Protein AF-A0A7K1Z4Z3-F1 (afdb_monomer_lite)

Foldseek 3Di:
DPPPVLQFLLNVLCCVVVVVVVVVCVVPPVVVVVVVVVVVVVCPPPLNVCLLVLLLVLLVVLQVVVCVVCVVVVQHNHRSVVLSVVLCVPVVVVLLVVLQVVLLVPPCPPVVCCVPVVVVLLVLCLRNQQGDPNVCSNVVVVVLVVLVVVLVVLVVDPVSVVVNVVSVVVNVVVSVVSVVSLVVCVVPPVCSVSVSCCSRVVSVSSNVSCVVVSVVSLVVVLVVVVVPKFKDKDACVVCPLLDFWQDGIWIWIDDPLFTWIADPNAIEGPDPVNVSVSSSNNHDYDHRVVTTDARPVDPPHTRDCVVSSVVSSVSVD

pLDDT: mean 82.51, std 12.58, range [30.17, 97.12]

Structure (mmCIF, N/CA/C/O backbone):
data_AF-A0A7K1Z4Z3-F1
#
_entry.id   AF-A0A7K1Z4Z3-F1
#
loop_
_atom_site.group_PDB
_atom_site.id
_atom_site.type_symbol
_atom_site.label_atom_id
_atom_site.label_alt_id
_atom_site.label_comp_id
_atom_site.label_asym_id
_atom_site.label_entity_id
_atom_site.label_seq_id
_atom_site.pdbx_PDB_ins_code
_atom_site.Cartn_x
_atom_site.Cartn_y
_atom_site.Cartn_z
_atom_site.occupancy
_atom_site.B_iso_or_equiv
_atom_site.auth_seq_id
_atom_site.auth_comp_id
_atom_site.auth_asym_id
_atom_site.auth_atom_id
_atom_site.pdbx_PDB_model_num
ATOM 1 N N . MET A 1 1 ? 30.422 9.412 -0.689 1.00 30.17 1 MET A N 1
ATOM 2 C CA . MET A 1 1 ? 29.801 10.084 -1.846 1.00 30.17 1 MET A CA 1
ATOM 3 C C . MET A 1 1 ? 28.838 9.090 -2.455 1.00 30.17 1 MET A C 1
ATOM 5 O O . MET A 1 1 ? 29.237 7.952 -2.644 1.00 30.17 1 MET A O 1
ATOM 9 N N . VAL A 1 2 ? 27.568 9.456 -2.643 1.00 35.31 2 VAL A N 1
ATOM 10 C CA . VAL A 1 2 ? 26.661 8.653 -3.474 1.00 35.31 2 VAL A CA 1
ATOM 11 C C . VAL A 1 2 ? 27.098 8.934 -4.902 1.00 35.31 2 VAL A C 1
ATOM 13 O O . VAL A 1 2 ? 26.895 10.050 -5.378 1.00 35.31 2 VAL A O 1
ATOM 16 N N . ASP A 1 3 ? 27.776 7.987 -5.540 1.00 35.53 3 ASP A N 1
ATOM 17 C CA . ASP A 1 3 ? 28.176 8.169 -6.926 1.00 35.53 3 ASP A CA 1
ATOM 18 C C . ASP A 1 3 ? 26.912 8.203 -7.787 1.00 35.53 3 ASP A C 1
ATOM 20 O O . ASP A 1 3 ? 26.238 7.199 -8.005 1.00 35.53 3 ASP A O 1
ATOM 24 N N . LEU A 1 4 ? 26.606 9.389 -8.318 1.00 41.22 4 LEU A N 1
ATOM 25 C CA . LEU A 1 4 ? 25.609 9.613 -9.373 1.00 41.22 4 LEU A CA 1
ATOM 26 C C . LEU A 1 4 ? 25.923 8.816 -10.661 1.00 41.22 4 LEU A C 1
ATOM 28 O O . LEU A 1 4 ? 25.168 8.893 -11.626 1.00 41.22 4 LEU A O 1
ATOM 32 N N . TYR A 1 5 ? 27.017 8.048 -10.671 1.00 44.91 5 TYR A N 1
ATOM 33 C CA . TYR A 1 5 ? 27.445 7.144 -11.734 1.00 44.91 5 TYR A CA 1
ATOM 34 C C . TYR A 1 5 ? 26.573 5.880 -11.855 1.00 44.91 5 TYR A C 1
ATOM 36 O O . TYR A 1 5 ? 26.548 5.260 -12.910 1.00 44.91 5 TYR A O 1
ATOM 44 N N . ASP A 1 6 ? 25.808 5.533 -10.814 1.00 54.81 6 ASP A N 1
ATOM 45 C CA . ASP A 1 6 ? 24.892 4.378 -10.818 1.00 54.81 6 ASP A CA 1
ATOM 46 C C . ASP A 1 6 ? 23.513 4.716 -11.443 1.00 54.81 6 ASP A C 1
ATOM 48 O O . ASP A 1 6 ? 22.635 3.867 -11.616 1.00 54.81 6 ASP A O 1
ATOM 52 N N . LEU A 1 7 ? 23.288 5.990 -11.804 1.00 60.88 7 LEU A N 1
ATOM 53 C CA . LEU A 1 7 ? 22.100 6.409 -12.545 1.00 60.88 7 LEU A CA 1
ATOM 54 C C . LEU A 1 7 ? 22.255 6.046 -14.015 1.00 60.88 7 LEU A C 1
ATOM 56 O O . LEU A 1 7 ? 22.890 6.763 -14.789 1.00 60.88 7 LEU A O 1
ATOM 60 N N . ASN A 1 8 ? 21.589 4.968 -14.411 1.00 72.62 8 ASN A N 1
ATOM 61 C CA . ASN A 1 8 ? 21.496 4.603 -15.814 1.00 72.62 8 ASN A CA 1
ATOM 62 C C . ASN A 1 8 ? 20.826 5.713 -16.654 1.00 72.62 8 ASN A C 1
ATOM 64 O O . ASN A 1 8 ? 20.015 6.494 -16.145 1.00 72.62 8 ASN A O 1
ATOM 68 N N . THR A 1 9 ? 21.131 5.791 -17.950 1.00 80.75 9 THR A N 1
ATOM 69 C CA . THR A 1 9 ? 20.710 6.906 -18.826 1.00 80.75 9 THR A CA 1
ATOM 70 C C . THR A 1 9 ? 19.187 7.077 -18.893 1.00 80.75 9 THR A C 1
ATOM 72 O O . THR A 1 9 ? 18.694 8.195 -19.035 1.00 80.75 9 THR A O 1
ATOM 75 N N . ARG A 1 10 ? 18.420 5.997 -18.697 1.00 77.75 10 ARG A N 1
ATOM 76 C CA . ARG A 1 10 ? 16.960 6.052 -18.549 1.00 77.75 10 ARG A CA 1
ATOM 77 C C . ARG A 1 10 ? 16.516 6.825 -17.312 1.00 77.75 10 ARG A C 1
ATOM 79 O O . ARG A 1 10 ? 15.595 7.632 -17.400 1.00 77.75 10 ARG A O 1
ATOM 86 N N . HIS A 1 11 ? 17.158 6.597 -16.169 1.00 78.06 11 HIS A N 1
ATOM 87 C CA . HIS A 1 11 ? 16.851 7.317 -14.928 1.00 78.06 11 HIS A CA 1
ATOM 88 C C . HIS A 1 11 ? 17.171 8.800 -15.077 1.00 78.06 11 HIS A C 1
ATOM 90 O O . HIS A 1 11 ? 16.401 9.647 -14.632 1.00 78.06 11 HIS A O 1
ATOM 96 N N . GLN A 1 12 ? 18.259 9.113 -15.780 1.00 83.44 12 GLN A N 1
ATOM 97 C CA . GLN A 1 12 ? 18.628 10.487 -16.114 1.00 83.44 12 GLN A CA 1
ATOM 98 C C . GLN A 1 12 ? 17.573 11.148 -17.017 1.00 83.44 12 GLN A C 1
ATOM 100 O O . GLN A 1 12 ? 17.115 12.250 -16.713 1.00 83.44 12 GLN A O 1
ATOM 105 N N . ALA A 1 13 ? 17.122 10.464 -18.075 1.00 85.38 13 ALA A N 1
ATOM 106 C CA . ALA A 1 13 ? 16.062 10.955 -18.959 1.00 85.38 13 ALA A CA 1
ATOM 107 C C . ALA A 1 13 ? 14.724 11.138 -18.219 1.00 85.38 13 ALA A C 1
ATOM 109 O O . ALA A 1 13 ? 14.045 12.152 -18.402 1.00 85.38 13 ALA A O 1
ATOM 110 N N . ALA A 1 14 ? 14.367 10.193 -17.345 1.00 82.69 14 ALA A N 1
ATOM 111 C CA . ALA A 1 14 ? 13.169 10.264 -16.517 1.00 82.69 14 ALA A CA 1
ATOM 112 C C . ALA A 1 14 ? 13.214 11.439 -15.537 1.00 82.69 14 ALA A C 1
ATOM 114 O O . ALA A 1 14 ? 12.237 12.177 -15.417 1.00 82.69 14 ALA A O 1
ATOM 115 N N . PHE A 1 15 ? 14.349 11.644 -14.866 1.00 84.38 15 PHE A N 1
ATOM 116 C CA . PHE A 1 15 ? 14.542 12.765 -13.953 1.00 84.38 15 PHE A CA 1
ATOM 117 C C . PHE A 1 15 ? 14.481 14.103 -14.693 1.00 84.38 15 PHE A C 1
ATOM 119 O O . PHE A 1 15 ? 13.805 15.024 -14.233 1.00 84.38 15 PHE A O 1
ATOM 126 N N . PHE A 1 16 ? 15.122 14.197 -15.862 1.00 88.94 16 PHE A N 1
ATOM 127 C CA . PHE A 1 16 ? 15.106 15.391 -16.706 1.00 88.94 16 PHE A CA 1
ATOM 128 C C . PHE A 1 16 ? 13.676 15.780 -17.106 1.00 88.94 16 PHE A C 1
ATOM 130 O O . PHE A 1 16 ? 13.205 16.869 -16.771 1.00 88.94 16 PHE A O 1
ATOM 137 N N . TRP A 1 17 ? 12.943 14.868 -17.750 1.00 89.25 17 TRP A N 1
ATOM 138 C CA . TRP A 1 17 ? 11.578 15.141 -18.203 1.00 89.25 17 TRP A CA 1
ATOM 139 C C . TRP A 1 17 ? 10.575 15.267 -17.057 1.00 89.25 17 TRP A C 1
ATOM 141 O O . TRP A 1 17 ? 9.697 16.126 -17.112 1.00 89.25 17 TRP A O 1
ATOM 151 N N . GLY A 1 18 ? 10.715 14.460 -16.004 1.00 86.88 18 GLY A N 1
ATOM 152 C CA . GLY A 1 18 ? 9.870 14.526 -14.814 1.00 86.88 18 GLY A CA 1
ATOM 153 C C . GLY A 1 18 ? 9.999 15.866 -14.094 1.00 86.88 18 GLY A C 1
ATOM 154 O O . GLY A 1 18 ? 8.990 16.462 -13.725 1.00 86.88 18 GLY A O 1
ATOM 155 N N . SER A 1 19 ? 11.223 16.386 -13.973 1.00 87.56 19 SER A N 1
ATOM 156 C CA . SER A 1 19 ? 11.484 17.703 -13.381 1.00 87.56 19 SER A CA 1
ATOM 157 C C . SER A 1 19 ? 10.892 18.831 -14.224 1.00 87.56 19 SER A C 1
ATOM 159 O O . SER A 1 19 ? 10.265 19.733 -13.674 1.00 87.56 19 SER A O 1
ATOM 161 N N . ILE A 1 20 ? 11.016 18.760 -15.555 1.00 91.50 20 ILE A N 1
ATOM 162 C CA . ILE A 1 20 ? 10.400 19.732 -16.473 1.00 91.50 20 ILE A CA 1
ATOM 163 C C . ILE A 1 20 ? 8.873 19.694 -16.363 1.00 91.50 20 ILE A C 1
ATOM 165 O O . ILE A 1 20 ? 8.240 20.736 -16.203 1.00 91.50 20 ILE A O 1
ATOM 169 N N . ALA A 1 21 ? 8.271 18.504 -16.419 1.00 87.56 21 ALA A N 1
ATOM 170 C CA . ALA A 1 21 ? 6.825 18.342 -16.317 1.00 87.56 21 ALA A CA 1
ATOM 171 C C . ALA A 1 21 ? 6.305 18.863 -14.971 1.00 87.56 21 ALA A C 1
ATOM 173 O O . ALA A 1 21 ? 5.346 19.635 -14.938 1.00 87.56 21 ALA A O 1
ATOM 174 N N . LEU A 1 22 ? 6.973 18.506 -13.870 1.00 86.81 22 LEU A N 1
ATOM 175 C CA . LEU A 1 22 ? 6.630 18.988 -12.537 1.00 86.81 22 LEU A CA 1
ATOM 176 C C . LEU A 1 22 ? 6.743 20.513 -12.452 1.00 86.81 22 LEU A C 1
ATOM 178 O O . LEU A 1 22 ? 5.820 21.152 -11.956 1.00 86.81 22 LEU A O 1
ATOM 182 N N . LEU A 1 23 ? 7.823 21.101 -12.974 1.00 90.56 23 LEU A N 1
ATOM 183 C CA . LEU A 1 23 ? 8.014 22.551 -13.011 1.00 90.56 23 LEU A CA 1
ATOM 184 C C . LEU A 1 23 ? 6.872 23.236 -13.774 1.00 90.56 23 LEU A C 1
ATOM 186 O O . LEU A 1 23 ? 6.263 24.168 -13.254 1.00 90.56 23 LEU A O 1
ATOM 190 N N . ILE A 1 24 ? 6.531 22.749 -14.971 1.00 89.62 24 ILE A N 1
ATOM 191 C CA . ILE A 1 24 ? 5.427 23.291 -15.777 1.00 89.62 24 ILE A CA 1
ATOM 192 C C . ILE A 1 24 ? 4.111 23.220 -14.999 1.00 89.62 24 ILE A C 1
ATOM 194 O O . ILE A 1 24 ? 3.367 24.200 -14.961 1.00 89.62 24 ILE A O 1
ATOM 198 N N . VAL A 1 25 ? 3.824 22.083 -14.365 1.00 86.25 25 VAL A N 1
ATOM 199 C CA . VAL A 1 25 ? 2.579 21.881 -13.619 1.00 86.25 25 VAL A CA 1
ATOM 200 C C . VAL A 1 25 ? 2.518 22.790 -12.387 1.00 86.25 25 VAL A C 1
ATOM 202 O O . VAL A 1 25 ? 1.504 23.444 -12.161 1.00 86.25 25 VAL A O 1
ATOM 205 N N . VAL A 1 26 ? 3.604 22.886 -11.619 1.00 87.38 26 VAL A N 1
ATOM 206 C CA . VAL A 1 26 ? 3.716 23.752 -10.433 1.00 87.38 26 VAL A CA 1
ATOM 207 C C . VAL A 1 26 ? 3.549 25.225 -10.804 1.00 87.38 26 VAL A C 1
ATOM 209 O O . VAL A 1 26 ? 2.874 25.961 -10.084 1.00 87.38 26 VAL A O 1
ATOM 212 N N . LEU A 1 27 ? 4.137 25.660 -11.922 1.00 89.69 27 LEU A N 1
ATOM 213 C CA . LEU A 1 27 ? 4.044 27.045 -12.384 1.00 89.69 27 LEU A CA 1
ATOM 214 C C . LEU A 1 27 ? 2.656 27.385 -12.942 1.00 89.69 27 LEU A C 1
ATOM 216 O O . LEU A 1 27 ? 2.167 28.488 -12.704 1.00 89.69 27 LEU A O 1
ATOM 220 N N . LYS A 1 28 ? 2.010 26.458 -13.661 1.00 91.25 28 LYS A N 1
ATOM 221 C CA . LYS A 1 28 ? 0.713 26.710 -14.312 1.00 91.25 28 LYS A CA 1
ATOM 222 C C . LYS A 1 28 ? -0.495 26.495 -13.406 1.00 91.25 28 LYS A C 1
ATOM 224 O O . LYS A 1 28 ? -1.494 27.187 -13.579 1.00 91.25 28 LYS A O 1
ATOM 229 N N . PHE A 1 29 ? -0.433 25.558 -12.460 1.00 89.88 29 PHE A N 1
ATOM 230 C CA . PHE A 1 29 ? -1.603 25.143 -11.684 1.00 89.88 29 PHE A CA 1
ATOM 231 C C . PHE A 1 29 ? -1.454 25.504 -10.197 1.00 89.88 29 PHE A C 1
ATOM 233 O O . PHE A 1 29 ? -0.774 24.798 -9.443 1.00 89.88 29 PHE A O 1
ATOM 240 N N . PRO A 1 30 ? -2.106 26.586 -9.725 1.00 85.94 30 PRO A N 1
ATOM 241 C CA . PRO A 1 30 ? -1.979 27.044 -8.342 1.00 85.94 30 PRO A CA 1
ATOM 242 C C . PRO A 1 30 ? -2.469 26.013 -7.317 1.00 85.94 30 PRO A C 1
ATOM 244 O O . PRO A 1 30 ? -1.877 25.900 -6.242 1.00 85.94 30 PRO A O 1
ATOM 247 N N . ASP A 1 31 ? -3.484 25.222 -7.661 1.00 89.00 31 ASP A N 1
ATOM 248 C CA . ASP A 1 31 ? -4.022 24.172 -6.791 1.00 89.00 31 ASP A CA 1
ATOM 249 C C . ASP A 1 31 ? -3.043 23.013 -6.590 1.00 89.00 31 ASP A C 1
ATOM 251 O O . ASP A 1 31 ? -2.988 22.417 -5.511 1.00 89.00 31 ASP A O 1
ATOM 255 N N . VAL A 1 32 ? -2.200 22.727 -7.589 1.00 85.19 32 VAL A N 1
ATOM 256 C CA . VAL A 1 32 ? -1.154 21.706 -7.462 1.00 85.19 32 VAL A CA 1
ATOM 257 C C . VAL A 1 32 ? -0.098 22.146 -6.452 1.00 85.19 32 VAL A C 1
ATOM 259 O O . VAL A 1 32 ? 0.338 21.333 -5.641 1.00 85.19 32 VAL A O 1
ATOM 262 N N . ARG A 1 33 ? 0.248 23.440 -6.403 1.00 85.19 33 ARG A N 1
ATOM 263 C CA . ARG A 1 33 ? 1.174 23.973 -5.385 1.00 85.19 33 ARG A CA 1
ATOM 264 C C . ARG A 1 33 ? 0.646 23.753 -3.970 1.00 85.19 33 ARG A C 1
ATOM 266 O O . ARG A 1 33 ? 1.392 23.317 -3.093 1.00 85.19 33 ARG A O 1
ATOM 273 N N . ARG A 1 34 ? -0.650 24.008 -3.758 1.00 85.25 34 ARG A N 1
ATOM 274 C CA . ARG A 1 34 ? -1.317 23.745 -2.472 1.00 85.25 34 ARG A CA 1
ATOM 275 C C . ARG A 1 34 ? -1.333 22.252 -2.146 1.00 85.25 34 ARG A C 1
ATOM 277 O O . ARG A 1 34 ? -0.995 21.885 -1.026 1.00 85.25 34 ARG A O 1
ATOM 284 N N . SER A 1 35 ? -1.654 21.397 -3.117 1.00 87.75 35 SER A N 1
ATOM 285 C CA . SER A 1 35 ? -1.646 19.940 -2.934 1.00 87.75 35 SER A CA 1
ATOM 286 C C . SER A 1 35 ? -0.260 19.405 -2.570 1.00 87.75 35 SER A C 1
ATOM 288 O O . SER A 1 35 ? -0.145 18.638 -1.619 1.00 87.75 35 SER A O 1
ATOM 290 N N . ILE A 1 36 ? 0.796 19.849 -3.259 1.00 85.06 36 ILE A N 1
ATOM 291 C CA . ILE A 1 36 ? 2.181 19.457 -2.959 1.00 85.06 36 ILE A CA 1
ATOM 292 C C . ILE A 1 36 ? 2.569 19.908 -1.549 1.00 85.06 36 ILE A C 1
ATOM 294 O O . ILE A 1 36 ? 3.099 19.107 -0.785 1.00 85.06 36 ILE A O 1
ATOM 298 N N . SER A 1 37 ? 2.260 21.153 -1.171 1.00 85.06 37 SER A N 1
ATOM 299 C CA . SER A 1 37 ? 2.543 21.663 0.177 1.00 85.06 37 SER A CA 1
ATOM 300 C C . SER A 1 37 ? 1.833 20.842 1.259 1.00 85.06 37 SER A C 1
ATOM 302 O O . SER A 1 37 ? 2.463 20.377 2.207 1.00 85.06 37 SER A O 1
ATOM 304 N N . ASN A 1 38 ? 0.540 20.561 1.079 1.00 87.25 38 ASN A N 1
ATOM 305 C CA . ASN A 1 38 ? -0.228 19.734 2.010 1.00 87.25 38 ASN A CA 1
ATOM 306 C C . ASN A 1 38 ? 0.325 18.307 2.115 1.00 87.25 38 ASN A C 1
ATOM 308 O O . ASN A 1 38 ? 0.340 17.728 3.201 1.00 87.25 38 ASN A O 1
ATOM 312 N N . LEU A 1 39 ? 0.787 17.743 0.999 1.00 84.38 39 LEU A N 1
ATOM 313 C CA . LEU A 1 39 ? 1.365 16.406 0.945 1.00 84.38 39 LEU A CA 1
ATOM 314 C C . LEU A 1 39 ? 2.726 16.362 1.658 1.00 84.38 39 LEU A C 1
ATOM 316 O O . LEU A 1 39 ? 2.965 15.457 2.456 1.00 84.38 39 LEU A O 1
ATOM 320 N N . LEU A 1 40 ? 3.571 17.379 1.467 1.00 85.50 40 LEU A N 1
ATOM 321 C CA . LEU A 1 40 ? 4.820 17.544 2.215 1.00 85.50 40 LEU A CA 1
ATOM 322 C C . LEU A 1 40 ? 4.558 17.679 3.718 1.00 85.50 40 LEU A C 1
ATOM 324 O O . LEU A 1 40 ? 5.170 16.971 4.512 1.00 85.50 40 LEU A O 1
ATOM 328 N N . LEU A 1 41 ? 3.597 18.510 4.122 1.00 85.44 41 LEU A N 1
ATOM 329 C CA . LEU A 1 41 ? 3.211 18.653 5.529 1.00 85.44 41 LEU A CA 1
ATOM 330 C C . LEU A 1 41 ? 2.646 17.349 6.114 1.00 85.44 41 LEU A C 1
ATOM 332 O O . LEU A 1 41 ? 2.867 17.048 7.288 1.00 85.44 41 LEU A O 1
ATOM 336 N N . ALA A 1 42 ? 1.947 16.541 5.312 1.00 84.19 42 ALA A N 1
ATOM 337 C CA . ALA A 1 42 ? 1.443 15.244 5.747 1.00 84.19 42 ALA A CA 1
ATOM 338 C C . ALA A 1 42 ? 2.574 14.257 6.078 1.00 84.19 42 ALA A C 1
ATOM 340 O O . ALA A 1 42 ? 2.440 13.509 7.049 1.00 84.19 42 ALA A O 1
ATOM 341 N N . PHE A 1 43 ? 3.697 14.289 5.349 1.00 80.38 43 PHE A N 1
ATOM 342 C CA . PHE A 1 43 ? 4.867 13.453 5.651 1.00 80.38 43 PHE A CA 1
ATOM 343 C C . PHE A 1 43 ? 5.463 13.728 7.036 1.00 80.38 43 PHE A C 1
ATOM 345 O O . PHE A 1 43 ? 5.980 12.804 7.661 1.00 80.38 43 PHE A O 1
ATOM 352 N N . PHE A 1 44 ? 5.332 14.952 7.553 1.00 84.06 44 PHE A N 1
ATOM 353 C CA . PHE A 1 44 ? 5.816 15.324 8.886 1.00 84.06 44 PHE A CA 1
ATOM 354 C C . PHE A 1 44 ? 4.849 14.973 10.026 1.00 84.06 44 PHE A C 1
ATOM 356 O O . PHE A 1 44 ? 5.179 15.170 11.196 1.00 84.06 44 PHE A O 1
ATOM 363 N N . LYS A 1 45 ? 3.665 14.407 9.744 1.00 85.69 45 LYS A N 1
ATOM 364 C CA . LYS A 1 45 ? 2.802 13.889 10.816 1.00 85.69 45 LYS A CA 1
ATOM 365 C C . LYS A 1 45 ? 3.504 12.708 11.503 1.00 85.69 45 LYS A C 1
ATOM 367 O O . LYS A 1 45 ? 3.848 11.757 10.802 1.00 85.69 45 LYS A O 1
ATOM 372 N N . PRO A 1 46 ? 3.630 12.673 12.847 1.00 80.75 46 PRO A N 1
ATOM 373 C CA . PRO A 1 46 ? 4.464 11.691 13.556 1.00 80.75 46 PRO A CA 1
ATOM 374 C C . PRO A 1 46 ? 4.199 10.225 13.185 1.00 80.75 46 PRO A C 1
ATOM 376 O O . PRO A 1 46 ? 5.122 9.424 13.092 1.00 80.75 46 PRO A O 1
ATOM 379 N N . SER A 1 47 ? 2.935 9.877 12.919 1.00 75.56 47 SER A N 1
ATOM 380 C CA . SER A 1 47 ? 2.536 8.519 12.525 1.00 75.56 47 SER A CA 1
ATOM 381 C C . SER A 1 47 ? 3.043 8.118 11.134 1.00 75.56 47 SER A C 1
ATOM 383 O O . SER A 1 47 ? 3.418 6.966 10.924 1.00 75.56 47 SER A O 1
ATOM 385 N N . ILE A 1 48 ? 3.027 9.059 10.185 1.00 80.12 48 ILE A N 1
ATOM 386 C CA . ILE A 1 48 ? 3.487 8.842 8.808 1.00 80.12 48 ILE A CA 1
ATOM 387 C C . ILE A 1 48 ? 5.009 8.915 8.788 1.00 80.12 48 ILE A C 1
ATOM 389 O O . ILE A 1 48 ? 5.650 8.011 8.263 1.00 80.12 48 ILE A O 1
ATOM 393 N N . PHE A 1 49 ? 5.577 9.928 9.442 1.00 84.62 49 PHE A N 1
ATOM 394 C CA . PHE A 1 49 ? 7.015 10.132 9.537 1.00 84.62 49 PHE A CA 1
ATOM 395 C C . PHE A 1 49 ? 7.731 8.890 10.078 1.00 84.62 49 PHE A C 1
ATOM 397 O O . PHE A 1 49 ? 8.633 8.376 9.425 1.00 84.62 49 PHE A O 1
ATOM 404 N N . LEU A 1 50 ? 7.278 8.336 11.210 1.00 83.31 50 LEU A N 1
ATOM 405 C CA . LEU A 1 50 ? 7.895 7.147 11.808 1.00 83.31 50 LEU A CA 1
ATOM 406 C C . LEU A 1 50 ? 7.798 5.911 10.898 1.00 83.31 50 LEU A C 1
ATOM 408 O O . LEU A 1 50 ? 8.731 5.112 10.827 1.00 83.31 50 LEU A O 1
ATOM 412 N N . SER A 1 51 ? 6.682 5.774 10.181 1.00 82.44 51 SER A N 1
ATOM 413 C CA . SER A 1 51 ? 6.448 4.676 9.239 1.00 82.44 51 SER A CA 1
ATOM 414 C C . SER A 1 51 ? 7.340 4.782 7.995 1.00 82.44 51 SER A C 1
ATOM 416 O O . SER A 1 51 ? 7.869 3.787 7.514 1.00 82.44 51 SER A O 1
ATOM 418 N N . VAL A 1 52 ? 7.531 5.990 7.463 1.00 83.81 52 VAL A N 1
ATOM 419 C CA . VAL A 1 52 ? 8.370 6.220 6.279 1.00 83.81 52 VAL A CA 1
ATOM 420 C C . VAL A 1 52 ? 9.849 6.127 6.642 1.00 83.81 52 VAL A C 1
ATOM 422 O O . VAL A 1 52 ? 10.600 5.427 5.971 1.00 83.81 52 VAL A O 1
ATOM 425 N N . VAL A 1 53 ? 10.273 6.770 7.731 1.00 88.12 53 VAL A N 1
ATOM 426 C CA . VAL A 1 53 ? 11.668 6.723 8.191 1.00 88.12 53 VAL A CA 1
ATOM 427 C C . VAL A 1 53 ? 12.063 5.305 8.581 1.00 88.12 53 VAL A C 1
ATOM 429 O O . VAL A 1 53 ? 13.125 4.842 8.176 1.00 88.12 53 VAL A O 1
ATOM 432 N N . GLY A 1 54 ? 11.211 4.582 9.311 1.00 88.56 54 GLY A N 1
ATOM 433 C CA . GLY A 1 54 ? 11.500 3.193 9.656 1.00 88.56 54 GLY A CA 1
ATOM 434 C C . GLY A 1 54 ? 11.579 2.281 8.427 1.00 88.56 54 GLY A C 1
ATOM 435 O O . GLY A 1 54 ? 12.437 1.401 8.400 1.00 88.56 54 GLY A O 1
ATOM 436 N N . LEU A 1 55 ? 10.769 2.522 7.385 1.00 87.00 55 LEU A N 1
ATOM 437 C CA . LEU A 1 55 ? 10.888 1.806 6.112 1.00 87.00 55 LEU A CA 1
ATOM 438 C C . LEU A 1 55 ? 12.240 2.092 5.452 1.00 87.00 55 LEU A C 1
ATOM 440 O O . LEU A 1 55 ? 12.926 1.154 5.070 1.00 87.00 55 LEU A O 1
ATOM 444 N N . LEU A 1 56 ? 12.654 3.361 5.370 1.00 88.31 56 LEU A N 1
ATOM 445 C CA . LEU A 1 56 ? 13.944 3.743 4.784 1.00 88.31 56 LEU A CA 1
ATOM 446 C C . LEU A 1 56 ? 15.129 3.136 5.546 1.00 88.31 56 LEU A C 1
ATOM 448 O O . LEU A 1 56 ? 16.040 2.592 4.926 1.00 88.31 56 LEU A O 1
ATOM 452 N N . LEU A 1 57 ? 15.104 3.175 6.882 1.00 90.00 57 LEU A N 1
ATOM 453 C CA . LEU A 1 57 ? 16.125 2.537 7.721 1.00 90.00 57 LEU A CA 1
ATOM 454 C C . LEU A 1 57 ? 16.161 1.021 7.509 1.00 90.00 57 LEU A C 1
ATOM 456 O O . LEU A 1 57 ? 17.238 0.435 7.424 1.00 90.00 57 LEU A O 1
ATOM 460 N N . THR A 1 58 ? 14.989 0.398 7.380 1.00 87.75 58 THR A N 1
ATOM 461 C CA . THR A 1 58 ? 14.869 -1.031 7.078 1.00 87.75 58 THR A CA 1
ATOM 462 C C . THR A 1 58 ? 15.459 -1.347 5.706 1.00 87.75 58 THR A C 1
ATOM 464 O O . THR A 1 58 ? 16.249 -2.279 5.600 1.00 87.75 58 THR A O 1
ATOM 467 N N . THR A 1 59 ? 15.166 -0.545 4.677 1.00 86.81 59 THR A N 1
ATOM 468 C CA . THR A 1 59 ? 15.780 -0.688 3.350 1.00 86.81 59 THR A CA 1
ATOM 469 C C . THR A 1 59 ? 17.301 -0.620 3.455 1.00 86.81 59 THR A C 1
ATOM 471 O O . THR A 1 59 ? 17.972 -1.527 2.983 1.00 86.81 59 THR A O 1
ATOM 474 N N . VAL A 1 60 ? 17.855 0.392 4.135 1.00 88.31 60 VAL A N 1
ATOM 475 C CA . VAL A 1 60 ? 19.312 0.532 4.317 1.00 88.31 60 VAL A CA 1
ATOM 476 C C . VAL A 1 60 ? 19.911 -0.687 5.024 1.00 88.31 60 VAL A C 1
ATOM 478 O O . VAL A 1 60 ? 20.944 -1.197 4.590 1.00 88.31 60 VAL A O 1
ATOM 481 N N . ALA A 1 61 ? 19.261 -1.191 6.075 1.00 89.38 61 ALA A N 1
ATOM 482 C CA . ALA A 1 61 ? 19.718 -2.372 6.802 1.00 89.38 61 ALA A CA 1
ATOM 483 C C . ALA A 1 61 ? 19.701 -3.639 5.927 1.00 89.38 61 ALA A C 1
ATOM 485 O O . ALA A 1 61 ? 20.675 -4.393 5.919 1.00 89.38 61 ALA A O 1
ATOM 486 N N . ILE A 1 62 ? 18.635 -3.855 5.149 1.00 87.44 62 ILE A N 1
ATOM 487 C CA . ILE A 1 62 ? 18.520 -4.991 4.223 1.00 87.44 62 ILE A CA 1
ATOM 488 C C . ILE A 1 62 ? 19.566 -4.886 3.109 1.00 87.44 62 ILE A C 1
ATOM 490 O O . ILE A 1 62 ? 20.198 -5.887 2.772 1.00 87.44 62 ILE A O 1
ATOM 494 N N . SER A 1 63 ? 19.775 -3.687 2.559 1.00 85.56 63 SER A N 1
ATOM 495 C CA . SER A 1 63 ? 20.795 -3.416 1.545 1.00 85.56 63 SER A CA 1
ATOM 496 C C . SER A 1 63 ? 22.200 -3.707 2.075 1.00 85.56 63 SER A C 1
ATOM 498 O O . SER A 1 63 ? 22.977 -4.373 1.394 1.00 85.56 63 SER A O 1
ATOM 500 N N . ALA A 1 64 ? 22.518 -3.271 3.298 1.00 85.75 64 ALA A N 1
ATOM 501 C CA . ALA A 1 64 ? 23.799 -3.550 3.946 1.00 85.75 64 ALA A CA 1
ATOM 502 C C . ALA A 1 64 ? 23.998 -5.053 4.211 1.00 85.75 64 ALA A C 1
ATOM 504 O O . ALA A 1 64 ? 25.069 -5.593 3.931 1.00 85.75 64 ALA A O 1
ATOM 505 N N . GLY A 1 65 ? 22.955 -5.744 4.683 1.00 84.31 65 GLY A N 1
ATOM 506 C CA . GLY A 1 65 ? 22.967 -7.198 4.858 1.00 84.31 65 GLY A CA 1
ATOM 507 C C . GLY A 1 65 ? 23.159 -7.950 3.538 1.00 84.31 65 GLY A C 1
ATOM 508 O O . GLY A 1 65 ? 23.946 -8.890 3.478 1.00 84.31 65 GLY A O 1
ATOM 509 N N . GLY A 1 66 ? 22.509 -7.497 2.463 1.00 80.19 66 GLY A N 1
ATOM 510 C CA . GLY A 1 66 ? 22.660 -8.064 1.122 1.00 80.19 66 GLY A CA 1
ATOM 511 C C . GLY A 1 66 ? 24.090 -7.951 0.590 1.00 80.19 66 GLY A C 1
ATOM 512 O O . GLY A 1 66 ? 24.613 -8.921 0.054 1.00 80.19 66 GLY A O 1
ATOM 513 N N . VAL A 1 67 ? 24.758 -6.812 0.806 1.00 81.00 67 VAL A N 1
ATOM 514 C CA . VAL A 1 67 ? 26.178 -6.633 0.446 1.00 81.00 67 VAL A CA 1
ATOM 515 C C . VAL A 1 67 ? 27.085 -7.521 1.281 1.00 81.00 67 VAL A C 1
ATOM 517 O O . VAL A 1 67 ? 28.029 -8.099 0.755 1.00 81.00 67 VAL A O 1
ATOM 520 N N . TYR A 1 68 ? 26.814 -7.653 2.580 1.00 83.88 68 TYR A N 1
ATOM 521 C CA . TYR A 1 68 ? 27.590 -8.544 3.438 1.00 83.88 68 TYR A CA 1
ATOM 522 C C . TYR A 1 68 ? 27.513 -9.998 2.947 1.00 83.88 68 TYR A C 1
ATOM 524 O O . TYR A 1 68 ? 28.546 -10.631 2.739 1.00 83.88 68 TYR A O 1
ATOM 532 N N . VAL A 1 69 ? 26.303 -10.493 2.666 1.00 81.12 69 VAL A N 1
ATOM 533 C CA . VAL A 1 69 ? 26.089 -11.831 2.090 1.00 81.12 69 VAL A CA 1
ATOM 534 C C . VAL A 1 69 ? 26.739 -11.945 0.709 1.00 81.12 69 VAL A C 1
ATOM 536 O O . VAL A 1 69 ? 27.421 -12.929 0.433 1.00 81.12 69 VAL A O 1
ATOM 539 N N . GLY A 1 70 ? 26.587 -10.924 -0.138 1.00 76.69 70 GLY A N 1
ATOM 540 C CA . GLY A 1 70 ? 27.200 -10.852 -1.462 1.00 76.69 70 GLY A CA 1
ATOM 541 C C . GLY A 1 70 ? 28.722 -10.972 -1.416 1.00 76.69 70 GLY A C 1
ATOM 542 O O . GLY A 1 70 ? 29.284 -11.740 -2.192 1.00 76.69 70 GLY A O 1
ATOM 543 N N . LYS A 1 71 ? 29.383 -10.306 -0.462 1.00 79.50 71 LYS A N 1
ATOM 544 C CA . LYS A 1 71 ? 30.832 -10.421 -0.233 1.00 79.50 71 LYS A CA 1
ATOM 545 C C . LYS A 1 71 ? 31.239 -11.816 0.226 1.00 79.50 71 LYS A C 1
ATOM 547 O O . LYS A 1 71 ? 32.223 -12.348 -0.275 1.00 79.50 71 LYS A O 1
ATOM 552 N N . CYS A 1 72 ? 30.481 -12.431 1.135 1.00 81.62 72 CYS A N 1
ATOM 553 C CA . CYS A 1 72 ? 30.742 -13.805 1.574 1.00 81.62 72 CYS A CA 1
ATOM 554 C C . CYS A 1 72 ? 30.608 -14.829 0.435 1.00 81.62 72 CYS A C 1
ATOM 556 O O . CYS A 1 72 ? 31.302 -15.841 0.447 1.00 81.62 72 CYS A O 1
ATOM 558 N N . LEU A 1 73 ? 29.729 -14.568 -0.536 1.00 80.31 73 LEU A N 1
ATOM 559 C CA . LEU A 1 73 ? 29.486 -15.434 -1.693 1.00 80.31 73 LEU A CA 1
ATOM 560 C C . LEU A 1 73 ? 30.332 -15.071 -2.927 1.00 80.31 73 LEU A C 1
ATOM 562 O O . LEU A 1 73 ? 30.213 -15.742 -3.949 1.00 80.31 73 LEU A O 1
ATOM 566 N N . GLY A 1 74 ? 31.155 -14.017 -2.861 1.00 71.00 74 GLY A N 1
ATOM 567 C CA . GLY A 1 74 ? 31.917 -13.512 -4.010 1.00 71.00 74 GLY A CA 1
ATOM 568 C C . GLY A 1 74 ? 31.045 -12.972 -5.154 1.00 71.00 74 GLY A C 1
ATOM 569 O O . GLY A 1 74 ? 31.475 -12.992 -6.301 1.00 71.00 74 GLY A O 1
ATOM 570 N N . ALA A 1 75 ? 29.815 -12.540 -4.857 1.00 68.06 75 ALA A N 1
ATOM 571 C CA . ALA A 1 75 ? 28.815 -12.143 -5.847 1.00 68.06 75 ALA A CA 1
ATOM 572 C C . ALA A 1 75 ? 28.725 -10.619 -6.045 1.00 68.06 75 ALA A C 1
ATOM 574 O O . ALA A 1 75 ? 28.787 -10.158 -7.179 1.00 68.06 75 ALA A O 1
ATOM 575 N N . PHE A 1 76 ? 28.591 -9.837 -4.962 1.00 65.25 76 PHE A N 1
ATOM 576 C CA . PHE A 1 76 ? 28.312 -8.392 -5.035 1.00 65.25 76 PHE A CA 1
ATOM 577 C C . PHE A 1 76 ? 29.105 -7.598 -3.992 1.00 65.25 76 PHE A C 1
ATOM 579 O O . PHE A 1 76 ? 29.087 -7.937 -2.807 1.00 65.25 76 PHE A O 1
ATOM 586 N N . GLU A 1 77 ? 29.765 -6.516 -4.416 1.00 65.81 77 GLU A N 1
ATOM 587 C CA . GLU A 1 77 ? 30.631 -5.705 -3.545 1.00 65.81 77 GLU A CA 1
ATOM 588 C C . GLU A 1 77 ? 29.982 -4.408 -3.045 1.00 65.81 77 GLU A C 1
ATOM 590 O O . GLU A 1 77 ? 30.328 -3.931 -1.955 1.00 65.81 77 GLU A O 1
ATOM 595 N N . THR A 1 78 ? 29.031 -3.850 -3.801 1.00 68.31 78 THR A N 1
ATOM 596 C CA . THR A 1 78 ? 28.398 -2.555 -3.520 1.00 68.31 78 THR A CA 1
ATOM 597 C C . THR A 1 78 ? 26.874 -2.671 -3.429 1.00 68.31 78 THR A C 1
ATOM 599 O O . THR A 1 78 ? 26.254 -3.475 -4.126 1.00 68.31 78 THR A O 1
ATOM 602 N N . PRO A 1 79 ? 26.226 -1.895 -2.540 1.00 67.44 79 PRO A N 1
ATOM 603 C CA . PRO A 1 79 ? 24.773 -1.862 -2.473 1.00 67.44 79 PRO A CA 1
ATOM 604 C C . PRO A 1 79 ? 24.232 -1.072 -3.672 1.00 67.44 79 PRO A C 1
ATOM 606 O O . PRO A 1 79 ? 24.654 0.071 -3.853 1.00 67.44 79 PRO A O 1
ATOM 609 N N . PRO A 1 80 ? 23.260 -1.593 -4.441 1.00 72.19 80 PRO A N 1
ATOM 610 C CA . PRO A 1 80 ? 22.617 -0.828 -5.504 1.00 72.19 80 PRO A CA 1
ATOM 611 C C . PRO A 1 80 ? 21.659 0.204 -4.884 1.00 72.19 80 PRO A C 1
ATOM 613 O O . PRO A 1 80 ? 20.470 -0.041 -4.632 1.00 72.19 80 PRO A O 1
ATOM 616 N N . VAL A 1 81 ? 22.212 1.378 -4.573 1.00 74.75 81 VAL A N 1
ATOM 617 C CA . VAL A 1 81 ? 21.526 2.469 -3.862 1.00 74.75 81 VAL A CA 1
ATOM 618 C C . VAL A 1 81 ? 20.354 2.998 -4.685 1.00 74.75 81 VAL A C 1
ATOM 620 O O . VAL A 1 81 ? 19.270 3.212 -4.140 1.00 74.75 81 VAL A O 1
ATOM 623 N N . VAL A 1 82 ? 20.536 3.152 -6.001 1.00 70.50 82 VAL A N 1
ATOM 624 C CA . VAL A 1 82 ? 19.487 3.634 -6.915 1.00 70.50 82 VAL A CA 1
ATOM 625 C C . VAL A 1 82 ? 18.310 2.661 -6.940 1.00 70.50 82 VAL A C 1
ATOM 627 O O . VAL A 1 82 ? 17.164 3.074 -6.756 1.00 70.50 82 VAL A O 1
ATOM 630 N N . THR A 1 83 ? 18.580 1.360 -7.062 1.00 72.81 83 THR A N 1
ATOM 631 C CA . THR A 1 83 ? 17.547 0.315 -7.016 1.00 72.81 83 THR A CA 1
ATOM 632 C C . THR A 1 83 ? 16.795 0.330 -5.687 1.00 72.81 83 THR A C 1
ATOM 634 O O . THR A 1 83 ? 15.568 0.254 -5.675 1.00 72.81 83 THR A O 1
ATOM 637 N N . SER A 1 84 ? 17.503 0.506 -4.568 1.00 79.88 84 SER A N 1
ATOM 638 C CA . SER A 1 84 ? 16.905 0.604 -3.228 1.00 79.88 84 SER A CA 1
ATOM 639 C C . SER A 1 84 ? 16.004 1.833 -3.068 1.00 79.88 84 SER A C 1
ATOM 641 O O . SER A 1 84 ? 14.926 1.751 -2.469 1.00 79.88 84 SER A O 1
ATOM 643 N N . ALA A 1 85 ? 16.419 2.972 -3.627 1.00 79.38 85 ALA A N 1
ATOM 644 C CA . ALA A 1 85 ? 15.651 4.212 -3.611 1.00 79.38 85 ALA A CA 1
ATOM 645 C C . ALA A 1 85 ? 14.381 4.098 -4.469 1.00 79.38 85 ALA A C 1
ATOM 647 O O . ALA A 1 85 ? 13.283 4.389 -3.991 1.00 79.38 85 ALA A O 1
ATOM 648 N N . ILE A 1 86 ? 14.508 3.599 -5.705 1.00 74.06 86 ILE A N 1
ATOM 649 C CA . ILE A 1 86 ? 13.371 3.364 -6.608 1.00 74.06 86 ILE A CA 1
ATOM 650 C C . ILE A 1 86 ? 12.400 2.359 -5.989 1.00 74.06 86 ILE A C 1
ATOM 652 O O . ILE A 1 86 ? 11.188 2.590 -5.990 1.00 74.06 86 ILE A O 1
ATOM 656 N N . TRP A 1 87 ? 12.913 1.266 -5.417 1.00 82.62 87 TRP A N 1
ATOM 657 C CA . TRP A 1 87 ? 12.096 0.274 -4.728 1.00 82.62 87 TRP A CA 1
ATOM 658 C C . TRP A 1 87 ? 11.327 0.902 -3.562 1.00 82.62 87 TRP A C 1
ATOM 660 O O . TRP A 1 87 ? 10.117 0.701 -3.458 1.00 82.62 87 TRP A O 1
ATOM 670 N N . SER A 1 88 ? 11.980 1.731 -2.741 1.00 82.31 88 SER A N 1
ATOM 671 C CA . SER A 1 88 ? 11.339 2.397 -1.598 1.00 82.31 88 SER A CA 1
ATOM 672 C C . SER A 1 88 ? 10.182 3.301 -2.035 1.00 82.31 88 SER A C 1
ATOM 674 O O . SER A 1 88 ? 9.116 3.262 -1.423 1.00 82.31 88 SER A O 1
ATOM 676 N N . CYS A 1 89 ? 10.353 4.052 -3.128 1.00 75.88 89 CYS A N 1
ATOM 677 C CA . CYS A 1 89 ? 9.334 4.950 -3.684 1.00 75.88 89 CYS A CA 1
ATOM 678 C C . CYS A 1 89 ? 8.205 4.238 -4.446 1.00 75.88 89 CYS A C 1
ATOM 680 O O . CYS A 1 89 ? 7.181 4.854 -4.728 1.00 75.88 89 CYS A O 1
ATOM 682 N N . THR A 1 90 ? 8.376 2.964 -4.801 1.00 71.06 90 THR A N 1
ATOM 683 C CA . THR A 1 90 ? 7.384 2.187 -5.557 1.00 71.06 90 THR A CA 1
ATOM 684 C C . THR A 1 90 ? 6.811 1.071 -4.686 1.00 71.06 90 THR A C 1
ATOM 686 O O . THR A 1 90 ? 5.782 1.237 -4.030 1.00 71.06 90 THR A O 1
ATOM 689 N N . SER A 1 91 ? 7.514 -0.055 -4.625 1.00 74.75 91 SER A N 1
ATOM 690 C CA . SER A 1 91 ? 7.114 -1.265 -3.909 1.00 74.75 91 SER A CA 1
ATOM 691 C C . SER A 1 91 ? 7.091 -1.068 -2.391 1.00 74.75 91 SER A C 1
ATOM 693 O O . SER A 1 91 ? 6.203 -1.594 -1.727 1.00 74.75 91 SER A O 1
ATOM 695 N N . GLY A 1 92 ? 8.003 -0.266 -1.836 1.00 77.44 92 GLY A N 1
ATOM 696 C CA . GLY A 1 92 ? 8.035 0.062 -0.410 1.00 77.44 92 GLY A CA 1
ATOM 697 C C . GLY A 1 92 ? 6.763 0.782 0.046 1.00 77.44 92 GLY A C 1
ATOM 698 O O . GLY A 1 92 ? 6.099 0.331 0.980 1.00 77.44 92 GLY A O 1
ATOM 699 N N . ILE A 1 93 ? 6.357 1.844 -0.661 1.00 73.00 93 ILE A N 1
ATOM 700 C CA . ILE A 1 93 ? 5.070 2.523 -0.418 1.00 73.00 93 ILE A CA 1
ATOM 701 C C . ILE A 1 93 ? 3.906 1.551 -0.620 1.00 73.00 93 ILE A C 1
ATOM 703 O O . ILE A 1 93 ? 2.990 1.518 0.203 1.00 73.00 93 ILE A O 1
ATOM 707 N N . PHE A 1 94 ? 3.942 0.732 -1.675 1.00 72.62 94 PHE A N 1
ATOM 708 C CA . PHE A 1 94 ? 2.888 -0.249 -1.916 1.00 72.62 94 PHE A CA 1
ATOM 709 C C . PHE A 1 94 ? 2.730 -1.229 -0.747 1.00 72.62 94 PHE A C 1
ATOM 711 O O . PHE A 1 94 ? 1.607 -1.447 -0.302 1.00 72.62 94 PHE A O 1
ATOM 718 N N . LEU A 1 95 ? 3.816 -1.782 -0.200 1.00 72.69 95 LEU A N 1
ATOM 719 C CA . LEU A 1 95 ? 3.753 -2.686 0.954 1.00 72.69 95 LEU A CA 1
ATOM 720 C C . LEU A 1 95 ? 3.146 -1.998 2.187 1.00 72.69 95 LEU A C 1
ATOM 722 O O . LEU A 1 95 ? 2.361 -2.605 2.919 1.00 72.69 95 LEU A O 1
ATOM 726 N N . MET A 1 96 ? 3.423 -0.707 2.373 1.00 73.56 96 MET A N 1
ATOM 727 C CA . MET A 1 96 ? 2.808 0.093 3.437 1.00 73.56 96 MET A CA 1
ATOM 728 C C . MET A 1 96 ? 1.313 0.352 3.199 1.00 73.56 96 MET A C 1
ATOM 730 O O . MET A 1 96 ? 0.553 0.470 4.159 1.00 73.56 96 MET A O 1
ATOM 734 N N . VAL A 1 97 ? 0.858 0.391 1.944 1.00 65.50 97 VAL A N 1
ATOM 735 C CA . VAL A 1 97 ? -0.574 0.421 1.596 1.00 65.50 97 VAL A CA 1
ATOM 736 C C . VAL A 1 97 ? -1.204 -0.969 1.742 1.00 65.50 97 VAL A C 1
ATOM 738 O O . VAL A 1 97 ? -2.318 -1.087 2.247 1.00 65.50 97 VAL A O 1
ATOM 741 N N . ALA A 1 98 ? -0.497 -2.039 1.378 1.00 63.41 98 ALA A N 1
ATOM 742 C CA . ALA A 1 98 ? -0.960 -3.419 1.516 1.00 63.41 98 ALA A CA 1
ATOM 743 C C . ALA A 1 98 ? -1.195 -3.811 2.987 1.00 63.41 98 ALA A C 1
ATOM 745 O O . ALA A 1 98 ? -2.143 -4.549 3.273 1.00 63.41 98 ALA A O 1
ATOM 746 N N . LYS A 1 99 ? -0.437 -3.229 3.932 1.00 62.00 99 LYS A N 1
ATOM 747 C CA . LYS A 1 99 ? -0.723 -3.283 5.381 1.00 62.00 99 LYS A CA 1
ATOM 748 C C . LYS A 1 99 ? -2.189 -2.950 5.709 1.00 62.00 99 LYS A C 1
ATOM 750 O O . LYS A 1 99 ? -2.760 -3.563 6.607 1.00 62.00 99 LYS A O 1
ATOM 755 N N . ILE A 1 100 ? -2.809 -2.015 4.982 1.00 54.75 100 ILE A N 1
ATOM 756 C CA . ILE A 1 100 ? -4.203 -1.578 5.193 1.00 54.75 100 ILE A CA 1
ATOM 757 C C . ILE A 1 100 ? -5.206 -2.652 4.742 1.00 54.75 100 ILE A C 1
ATOM 759 O O . ILE A 1 100 ? -6.316 -2.715 5.260 1.00 54.75 100 ILE A O 1
ATOM 763 N N . ARG A 1 101 ? -4.832 -3.509 3.785 1.00 52.94 101 ARG A N 1
ATOM 764 C CA . ARG A 1 101 ? -5.706 -4.574 3.266 1.00 52.94 101 ARG A CA 1
ATOM 765 C C . ARG A 1 101 ? -5.621 -5.853 4.094 1.00 52.94 101 ARG A C 1
ATOM 767 O O . ARG A 1 101 ? -6.638 -6.499 4.316 1.00 52.94 101 ARG A O 1
ATOM 774 N N . GLN A 1 102 ? -4.445 -6.183 4.635 1.00 51.97 102 GLN A N 1
ATOM 775 C CA . GLN A 1 102 ? -4.279 -7.348 5.517 1.00 51.97 102 GLN A CA 1
ATOM 776 C C . GLN A 1 102 ? -5.148 -7.250 6.784 1.00 51.97 102 GLN A C 1
ATOM 778 O O . GLN A 1 102 ? -5.652 -8.257 7.283 1.00 51.97 102 GLN A O 1
ATOM 783 N N . SER A 1 103 ? -5.364 -6.039 7.300 1.00 49.50 103 SER A N 1
ATOM 784 C CA . SER A 1 103 ? -6.253 -5.816 8.437 1.00 49.50 103 SER A CA 1
ATOM 785 C C . SER A 1 103 ? -7.741 -5.996 8.099 1.00 49.50 103 SER A C 1
ATOM 787 O O . SER A 1 103 ? -8.542 -6.118 9.010 1.00 49.50 103 SER A O 1
ATOM 789 N N . GLN A 1 104 ? -8.144 -6.132 6.837 1.00 51.03 104 GLN A N 1
ATOM 790 C CA . GLN A 1 104 ? -9.542 -6.412 6.478 1.00 51.03 104 GLN A CA 1
ATOM 791 C C . GLN A 1 104 ? -9.886 -7.915 6.462 1.00 51.03 104 GLN A C 1
ATOM 793 O O . GLN A 1 104 ? -10.954 -8.304 6.004 1.00 51.03 104 GLN A O 1
ATOM 798 N N . GLY A 1 105 ? -9.009 -8.780 6.990 1.00 51.47 105 GLY A N 1
ATOM 799 C CA . GLY A 1 105 ? -9.298 -10.210 7.168 1.00 51.47 105 GLY A CA 1
ATOM 800 C C . GLY A 1 105 ? -9.044 -11.079 5.933 1.00 51.47 105 GLY A C 1
ATOM 801 O O . GLY A 1 105 ? -9.276 -12.287 5.978 1.00 51.47 105 GLY A O 1
ATOM 802 N N . GLU A 1 106 ? -8.506 -10.512 4.854 1.00 52.78 106 GLU A N 1
ATOM 803 C CA . GLU A 1 106 ? -8.079 -11.285 3.691 1.00 52.78 106 GLU A CA 1
ATOM 804 C C . GLU A 1 106 ? -6.818 -12.099 4.041 1.00 52.78 106 GLU A C 1
ATOM 806 O O . GLU A 1 106 ? -5.693 -11.592 4.039 1.00 52.78 106 GLU A O 1
ATOM 811 N N . ARG A 1 107 ? -6.990 -13.395 4.338 1.00 46.91 107 ARG A N 1
ATOM 812 C CA . ARG A 1 107 ? -5.902 -14.393 4.381 1.00 46.91 107 ARG A CA 1
ATOM 813 C C . ARG A 1 107 ? -5.346 -14.627 2.969 1.00 46.91 107 ARG A C 1
ATOM 815 O O . ARG A 1 107 ? -5.522 -15.694 2.403 1.00 46.91 107 ARG A O 1
ATOM 822 N N . ILE A 1 108 ? -4.724 -13.617 2.367 1.00 50.66 108 ILE A N 1
ATOM 823 C CA . ILE A 1 108 ? -4.233 -13.672 0.981 1.00 50.66 108 ILE A CA 1
ATOM 824 C C . ILE A 1 108 ? -2.944 -12.843 0.856 1.00 50.66 108 ILE A C 1
ATOM 826 O O . ILE A 1 108 ? -2.779 -12.046 -0.058 1.00 50.66 108 ILE A O 1
ATOM 830 N N . VAL A 1 109 ? -2.016 -12.971 1.811 1.00 53.47 109 VAL A N 1
ATOM 831 C CA . VAL A 1 109 ? -0.747 -12.222 1.742 1.00 53.47 109 VAL A CA 1
ATOM 832 C C . VAL A 1 109 ? 0.133 -12.779 0.627 1.00 53.47 109 VAL A C 1
ATOM 834 O O . VAL A 1 109 ? 0.611 -12.005 -0.186 1.00 53.47 109 VAL A O 1
ATOM 837 N N . GLY A 1 110 ? 0.289 -14.106 0.531 1.00 53.62 110 GLY A N 1
ATOM 838 C CA . GLY A 1 110 ? 1.161 -14.734 -0.472 1.00 53.62 110 GLY A CA 1
ATOM 839 C C . GLY A 1 110 ? 0.685 -14.538 -1.915 1.00 53.62 110 GLY A C 1
ATOM 840 O O . GLY A 1 110 ? 1.464 -14.118 -2.766 1.00 53.62 110 GLY A O 1
ATOM 841 N N . GLN A 1 111 ? -0.603 -14.774 -2.180 1.00 54.12 111 GLN A N 1
ATOM 842 C CA . GLN A 1 111 ? -1.161 -14.654 -3.531 1.00 54.12 111 GLN A CA 1
ATOM 843 C C . GLN A 1 111 ? -1.260 -13.185 -3.987 1.00 54.12 111 GLN A C 1
ATOM 845 O O . GLN A 1 111 ? -0.839 -12.881 -5.100 1.00 54.12 111 GLN A O 1
ATOM 850 N N . LYS A 1 112 ? -1.663 -12.241 -3.117 1.00 57.19 112 LYS A N 1
ATOM 851 C CA . LYS A 1 112 ? -1.647 -10.808 -3.475 1.00 57.19 112 LYS A CA 1
ATOM 852 C C . LYS A 1 112 ? -0.232 -10.231 -3.573 1.00 57.19 112 LYS A C 1
ATOM 854 O O . LYS A 1 112 ? -0.023 -9.297 -4.347 1.00 57.19 112 LYS A O 1
ATOM 859 N N . LEU A 1 113 ? 0.750 -10.776 -2.839 1.00 56.25 113 LEU A N 1
ATOM 860 C CA . LEU A 1 113 ? 2.159 -10.416 -3.041 1.00 56.25 113 LEU A CA 1
ATOM 861 C C . LEU A 1 113 ? 2.611 -10.806 -4.444 1.00 56.25 113 LEU A C 1
ATOM 863 O O . LEU A 1 113 ? 3.182 -9.968 -5.127 1.00 56.25 113 LEU A O 1
ATOM 867 N N . ALA A 1 114 ? 2.348 -12.040 -4.881 1.00 57.91 114 ALA A N 1
ATOM 868 C CA . ALA A 1 114 ? 2.751 -12.504 -6.208 1.00 57.91 114 ALA A CA 1
ATOM 869 C C . ALA A 1 114 ? 2.104 -11.666 -7.325 1.00 57.91 114 ALA A C 1
ATOM 871 O O . ALA A 1 114 ? 2.799 -11.211 -8.232 1.00 57.91 114 ALA A O 1
ATOM 872 N N . GLU A 1 115 ? 0.805 -11.376 -7.205 1.00 57.75 115 GLU A N 1
ATOM 873 C CA . GLU A 1 115 ? 0.055 -10.537 -8.154 1.00 57.75 115 GLU A CA 1
ATOM 874 C C . GLU A 1 115 ? 0.571 -9.090 -8.226 1.00 57.75 115 GLU A C 1
ATOM 876 O O . GLU A 1 115 ? 0.442 -8.441 -9.262 1.00 57.75 115 GLU A O 1
ATOM 881 N N . THR A 1 116 ? 1.198 -8.584 -7.159 1.00 57.44 116 THR A N 1
ATOM 882 C CA . THR A 1 116 ? 1.744 -7.218 -7.132 1.00 57.44 116 THR A CA 1
ATOM 883 C C . THR A 1 116 ? 3.232 -7.161 -7.490 1.00 57.44 116 THR A C 1
ATOM 885 O O . THR A 1 116 ? 3.682 -6.264 -8.204 1.00 57.44 116 THR A O 1
ATOM 888 N N . LEU A 1 117 ? 4.022 -8.112 -6.998 1.00 59.66 117 LEU A N 1
ATOM 889 C CA . LEU A 1 117 ? 5.469 -8.123 -7.179 1.00 59.66 117 LEU A CA 1
ATOM 890 C C . LEU A 1 117 ? 5.861 -8.567 -8.588 1.00 59.66 117 LEU A C 1
ATOM 892 O O . LEU A 1 117 ? 6.879 -8.098 -9.089 1.00 59.66 117 LEU A O 1
ATOM 896 N N . ALA A 1 118 ? 5.062 -9.407 -9.259 1.00 62.34 118 ALA A N 1
ATOM 897 C CA . ALA A 1 118 ? 5.372 -9.850 -10.618 1.00 62.34 118 ALA A CA 1
ATOM 898 C C . ALA A 1 118 ? 5.392 -8.686 -11.637 1.00 62.34 118 ALA A C 1
ATOM 900 O O . ALA A 1 118 ? 6.407 -8.534 -12.320 1.00 62.34 118 ALA A O 1
ATOM 901 N N . PRO A 1 119 ? 4.379 -7.796 -11.711 1.00 59.38 119 PRO A N 1
ATOM 902 C CA . PRO A 1 119 ? 4.451 -6.604 -12.561 1.00 59.38 119 PRO A CA 1
ATOM 903 C C . PRO A 1 119 ? 5.602 -5.660 -12.196 1.00 59.38 119 PRO A C 1
ATOM 905 O O . PRO A 1 119 ? 6.245 -5.109 -13.087 1.00 59.38 119 PRO A O 1
ATOM 908 N N . ALA A 1 120 ? 5.888 -5.485 -10.900 1.00 60.78 120 ALA A N 1
ATOM 909 C CA . ALA A 1 120 ? 6.976 -4.626 -10.432 1.00 60.78 120 ALA A CA 1
ATOM 910 C C . ALA A 1 120 ? 8.360 -5.175 -10.819 1.00 60.78 120 ALA A C 1
ATOM 912 O O . ALA A 1 120 ? 9.227 -4.402 -11.219 1.00 60.78 120 ALA A O 1
ATOM 913 N N . ALA A 1 121 ? 8.547 -6.497 -10.759 1.00 62.53 121 ALA A N 1
ATOM 914 C CA . ALA A 1 121 ? 9.762 -7.174 -11.204 1.00 62.53 121 ALA A CA 1
ATOM 915 C C . ALA A 1 121 ? 9.926 -7.111 -12.732 1.00 62.53 121 ALA A C 1
ATOM 917 O O . ALA A 1 121 ? 11.010 -6.832 -13.232 1.00 62.53 121 ALA A O 1
ATOM 918 N N . ILE A 1 122 ? 8.844 -7.295 -13.498 1.00 64.50 122 ILE A N 1
ATOM 919 C CA . ILE A 1 122 ? 8.880 -7.127 -14.961 1.00 64.50 122 ILE A CA 1
ATOM 920 C C . ILE A 1 122 ? 9.264 -5.685 -15.315 1.00 64.50 122 ILE A C 1
ATOM 922 O O . ILE A 1 122 ? 10.127 -5.455 -16.163 1.00 64.50 122 ILE A O 1
ATOM 926 N N . LEU A 1 123 ? 8.668 -4.706 -14.630 1.00 64.75 123 LEU A N 1
ATOM 927 C CA . LEU A 1 123 ? 8.995 -3.300 -14.816 1.00 64.75 123 LEU A CA 1
ATOM 928 C C . LEU A 1 123 ? 10.447 -2.999 -14.410 1.00 64.75 123 LEU A C 1
ATOM 930 O O . LEU A 1 123 ? 11.122 -2.264 -15.125 1.00 64.75 123 LEU A O 1
ATOM 934 N N . SER A 1 124 ? 10.959 -3.578 -13.318 1.00 63.28 124 SER A N 1
ATOM 935 C CA . SER A 1 124 ? 12.342 -3.352 -12.879 1.00 63.28 124 SER A CA 1
ATOM 936 C C . SER A 1 124 ? 13.365 -3.906 -13.870 1.00 63.28 124 SER A C 1
ATOM 938 O O . SER A 1 124 ? 14.355 -3.224 -14.131 1.00 63.28 124 SER A O 1
ATOM 940 N N . ILE A 1 125 ? 13.116 -5.079 -14.466 1.00 67.00 125 ILE A N 1
ATOM 941 C CA . ILE A 1 125 ? 13.955 -5.630 -15.543 1.00 67.00 125 ILE A CA 1
ATOM 942 C C . ILE A 1 125 ? 13.948 -4.681 -16.737 1.00 67.00 125 ILE A C 1
ATOM 944 O O . ILE A 1 125 ? 15.006 -4.268 -17.213 1.00 67.00 125 ILE A O 1
ATOM 948 N N . LEU A 1 126 ? 12.754 -4.299 -17.204 1.00 65.38 126 LEU A N 1
ATOM 949 C CA . LEU A 1 126 ? 12.618 -3.432 -18.368 1.00 65.38 126 LEU A CA 1
ATOM 950 C C . LEU A 1 126 ? 13.327 -2.097 -18.145 1.00 65.38 126 LEU A C 1
ATOM 952 O O . LEU A 1 126 ? 14.019 -1.641 -19.052 1.00 65.38 126 LEU A O 1
ATOM 956 N N . LEU A 1 127 ? 13.190 -1.496 -16.957 1.00 64.31 127 LEU A N 1
ATOM 957 C CA . LEU A 1 127 ? 13.761 -0.193 -16.610 1.00 64.31 127 LEU A CA 1
ATOM 958 C C . LEU A 1 127 ? 15.277 -0.204 -16.384 1.00 64.31 127 LEU A C 1
ATOM 960 O O . LEU A 1 127 ? 15.917 0.783 -16.738 1.00 64.31 127 LEU A O 1
ATOM 964 N N . ASN A 1 128 ? 15.842 -1.271 -15.814 1.00 65.94 128 ASN A N 1
ATOM 965 C CA . ASN A 1 128 ? 17.248 -1.280 -15.396 1.00 65.94 128 ASN A CA 1
ATOM 966 C C . ASN A 1 128 ? 18.184 -2.029 -16.351 1.00 65.94 128 ASN A C 1
ATOM 968 O O . ASN A 1 128 ? 19.367 -1.700 -16.394 1.00 65.94 128 ASN A O 1
ATOM 972 N N . PHE A 1 129 ? 17.684 -3.004 -17.116 1.00 66.75 129 PHE A N 1
ATOM 973 C CA . PHE A 1 129 ? 18.540 -3.903 -17.894 1.00 66.75 129 PHE A CA 1
ATOM 974 C C . PHE A 1 129 ? 18.750 -3.461 -19.348 1.00 66.75 129 PHE A C 1
ATOM 976 O O . PHE A 1 129 ? 19.873 -3.441 -19.847 1.00 66.75 129 PHE A O 1
ATOM 983 N N . SER A 1 130 ? 17.678 -3.073 -20.047 1.00 64.00 130 SER A N 1
ATOM 984 C CA . SER A 1 130 ? 17.761 -2.623 -21.445 1.00 64.00 130 SER A CA 1
ATOM 985 C C . SER A 1 130 ? 17.830 -1.113 -21.507 1.00 64.00 130 SER A C 1
ATOM 987 O O . SER A 1 130 ? 16.817 -0.457 -21.764 1.00 64.00 130 SER A O 1
ATOM 989 N N . VAL A 1 131 ? 19.017 -0.563 -21.286 1.00 71.19 131 VAL A N 1
ATOM 990 C CA . VAL A 1 131 ? 19.208 0.883 -21.319 1.00 71.19 131 VAL A CA 1
ATOM 991 C C . VAL A 1 131 ? 19.936 1.319 -22.584 1.00 71.19 131 VAL A C 1
ATOM 993 O O . VAL A 1 131 ? 20.887 0.683 -23.043 1.00 71.19 131 VAL A O 1
ATOM 996 N N . MET A 1 132 ? 19.403 2.358 -23.223 1.00 74.94 132 MET A N 1
ATOM 997 C CA . MET A 1 132 ? 19.913 2.884 -24.482 1.00 74.94 132 MET A CA 1
ATOM 998 C C . MET A 1 132 ? 20.922 4.011 -24.244 1.00 74.94 132 MET A C 1
ATOM 1000 O O . MET A 1 132 ? 21.092 4.515 -23.137 1.00 74.94 132 MET A O 1
ATOM 1004 N N . GLY A 1 133 ? 21.604 4.446 -25.305 1.00 82.75 133 GLY A N 1
ATOM 1005 C CA . GLY A 1 133 ? 22.405 5.668 -25.230 1.00 82.75 133 GLY A CA 1
ATOM 1006 C C . GLY A 1 133 ? 21.543 6.856 -24.789 1.00 82.75 133 GLY A C 1
ATOM 1007 O O . GLY A 1 133 ? 20.362 6.926 -25.132 1.00 82.75 133 GLY A O 1
ATOM 1008 N N . ILE A 1 134 ? 22.135 7.795 -24.050 1.00 79.62 134 ILE A N 1
ATOM 1009 C CA . ILE A 1 134 ? 21.416 8.911 -23.414 1.00 79.62 134 ILE A CA 1
ATOM 1010 C C . ILE A 1 134 ? 20.523 9.701 -24.380 1.00 79.62 134 ILE A C 1
ATOM 1012 O O . ILE A 1 134 ? 19.388 10.023 -24.047 1.00 79.62 134 ILE A O 1
ATOM 1016 N N . TRP A 1 135 ? 20.981 9.932 -25.611 1.00 83.12 135 TRP A N 1
ATOM 1017 C CA . TRP A 1 135 ? 20.211 10.646 -26.632 1.00 83.12 135 TRP A CA 1
ATOM 1018 C C . TRP A 1 135 ? 18.952 9.895 -27.074 1.00 83.12 135 TRP A C 1
ATOM 1020 O O . TRP A 1 135 ? 17.912 10.514 -27.293 1.00 83.12 135 TRP A O 1
ATOM 1030 N N . TRP A 1 136 ? 19.025 8.563 -27.153 1.00 83.88 136 TRP A N 1
ATOM 1031 C CA . TRP A 1 136 ? 17.862 7.733 -27.451 1.00 83.88 136 TRP A CA 1
ATOM 1032 C C . TRP A 1 136 ? 16.875 7.745 -26.290 1.00 83.88 136 TRP A C 1
ATOM 1034 O O . TRP A 1 136 ? 15.697 7.983 -26.526 1.00 83.88 136 TRP A O 1
ATOM 1044 N N . GLU A 1 137 ? 17.343 7.587 -25.048 1.00 85.12 137 GLU A N 1
ATOM 1045 C CA . GLU A 1 137 ? 16.464 7.624 -23.871 1.00 85.12 137 GLU A CA 1
ATOM 1046 C C . GLU A 1 137 ? 15.765 8.985 -23.724 1.00 85.12 137 GLU A C 1
ATOM 1048 O O . GLU A 1 137 ? 14.557 9.021 -23.503 1.00 85.12 137 GLU A O 1
ATOM 1053 N N . ILE A 1 138 ? 16.466 10.108 -23.929 1.00 87.19 138 ILE A N 1
ATOM 1054 C CA . ILE A 1 138 ? 15.858 11.451 -23.876 1.00 87.19 138 ILE A CA 1
ATOM 1055 C C . ILE A 1 138 ? 14.738 11.608 -24.913 1.00 87.19 138 ILE A C 1
ATOM 1057 O O . ILE A 1 138 ? 13.735 12.253 -24.611 1.00 87.19 138 ILE A O 1
ATOM 1061 N N . GLY A 1 139 ? 14.882 11.031 -26.109 1.00 87.00 139 GLY A N 1
ATOM 1062 C CA . GLY A 1 139 ? 13.864 11.103 -27.159 1.00 87.00 1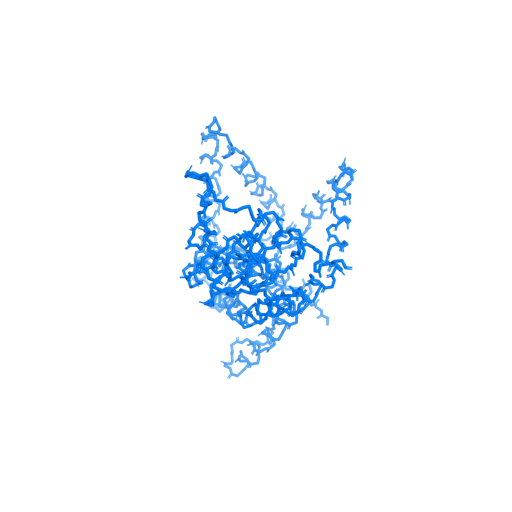39 GLY A CA 1
ATOM 1063 C C . GLY A 1 139 ? 12.706 10.122 -26.954 1.00 87.00 139 GLY A C 1
ATOM 1064 O O . GLY A 1 139 ? 11.539 10.494 -27.075 1.00 87.00 139 GLY A O 1
ATOM 1065 N N . THR A 1 140 ? 13.003 8.864 -26.623 1.00 86.38 140 THR A N 1
ATOM 1066 C CA . THR A 1 140 ? 11.982 7.813 -26.527 1.00 86.38 140 THR A CA 1
ATOM 1067 C C . THR A 1 140 ? 11.195 7.871 -25.226 1.00 86.38 140 THR A C 1
ATOM 1069 O O . THR A 1 140 ? 10.007 7.562 -25.232 1.00 86.38 140 THR A O 1
ATOM 1072 N N . PHE A 1 141 ? 11.815 8.278 -24.116 1.00 84.19 141 PHE A N 1
ATOM 1073 C CA . PHE A 1 141 ? 11.157 8.333 -22.810 1.00 84.19 141 PHE A CA 1
ATOM 1074 C C . PHE A 1 141 ? 9.889 9.211 -22.786 1.00 84.19 141 PHE A C 1
ATOM 1076 O O . PHE A 1 141 ? 8.835 8.700 -22.390 1.00 84.19 141 PHE A O 1
ATOM 1083 N N . PRO A 1 142 ? 9.908 10.488 -23.227 1.00 87.38 142 PRO A N 1
ATOM 1084 C CA . PRO A 1 142 ? 8.708 11.326 -23.234 1.00 87.38 142 PRO A CA 1
ATOM 1085 C C . PRO A 1 142 ? 7.656 10.803 -24.214 1.00 87.38 142 PRO A C 1
ATOM 1087 O O . PRO A 1 142 ? 6.467 10.876 -23.916 1.00 87.38 142 PRO A O 1
ATOM 1090 N N . LEU A 1 143 ? 8.074 10.221 -25.344 1.00 90.00 143 LEU A N 1
ATOM 1091 C CA . LEU A 1 143 ? 7.165 9.638 -26.329 1.00 90.00 143 LEU A CA 1
ATOM 1092 C C . LEU A 1 143 ? 6.403 8.441 -25.746 1.00 90.00 143 LEU A C 1
ATOM 1094 O O . LEU A 1 143 ? 5.176 8.415 -25.788 1.00 90.00 143 LEU A O 1
ATOM 1098 N N . VAL A 1 144 ? 7.113 7.475 -25.158 1.00 88.44 144 VAL A N 1
ATOM 1099 C CA . VAL A 1 144 ? 6.507 6.288 -24.530 1.00 88.44 144 VAL A CA 1
ATOM 1100 C C . VAL A 1 144 ? 5.618 6.696 -23.358 1.00 88.44 144 VAL A C 1
ATOM 1102 O O . VAL A 1 144 ? 4.510 6.182 -23.218 1.00 88.44 144 VAL A O 1
ATOM 1105 N N . THR A 1 145 ? 6.061 7.668 -22.559 1.00 86.69 145 THR A N 1
ATOM 1106 C CA . THR A 1 145 ? 5.278 8.215 -21.444 1.00 86.69 145 THR A CA 1
ATOM 1107 C C . THR A 1 145 ? 3.986 8.868 -21.939 1.00 86.69 145 THR A C 1
ATOM 1109 O O . THR A 1 145 ? 2.915 8.585 -21.406 1.00 86.69 145 THR A O 1
ATOM 1112 N N . ALA A 1 146 ? 4.050 9.688 -22.992 1.00 89.38 146 ALA A N 1
ATOM 1113 C CA . ALA A 1 146 ? 2.877 10.320 -23.592 1.00 89.38 146 ALA A CA 1
ATOM 1114 C C . ALA A 1 146 ? 1.898 9.285 -24.167 1.00 89.38 146 ALA A C 1
ATOM 1116 O O . ALA A 1 146 ? 0.699 9.373 -23.907 1.00 89.38 146 ALA A O 1
ATOM 1117 N N . VAL A 1 147 ? 2.398 8.269 -24.881 1.00 91.94 147 VAL A N 1
ATOM 1118 C CA . VAL A 1 147 ? 1.580 7.150 -25.381 1.00 91.94 147 VAL A CA 1
ATOM 1119 C C . VAL A 1 147 ? 0.912 6.407 -24.221 1.00 91.94 147 VAL A C 1
ATOM 1121 O O . VAL A 1 147 ? -0.278 6.113 -24.303 1.00 91.94 147 VAL A O 1
ATOM 1124 N N . GLY A 1 148 ? 1.634 6.157 -23.125 1.00 89.38 148 GLY A N 1
ATOM 1125 C CA . GLY A 1 148 ? 1.098 5.538 -21.910 1.00 89.38 148 GLY A CA 1
ATOM 1126 C C . GLY A 1 148 ? -0.023 6.352 -21.263 1.00 89.38 148 GLY A C 1
ATOM 1127 O O . GLY A 1 148 ? -1.090 5.809 -20.972 1.00 89.38 148 GLY A O 1
ATOM 1128 N N . PHE A 1 149 ? 0.173 7.663 -21.097 1.00 87.50 149 PHE A N 1
ATOM 1129 C CA . PHE A 1 149 ? -0.863 8.557 -20.573 1.00 87.50 149 PHE A CA 1
ATOM 1130 C C . PHE A 1 149 ? -2.095 8.603 -21.475 1.00 87.50 149 PHE A C 1
ATOM 1132 O O . PHE A 1 149 ? -3.215 8.511 -20.976 1.00 87.50 149 PHE A O 1
ATOM 1139 N N . LEU A 1 150 ? -1.906 8.707 -22.792 1.00 91.12 150 LEU A N 1
ATOM 1140 C CA . LEU A 1 150 ? -3.009 8.699 -23.752 1.00 91.12 150 LEU A CA 1
ATOM 1141 C C . LEU A 1 150 ? -3.756 7.364 -23.739 1.00 91.12 150 LEU A C 1
ATOM 1143 O O . LEU A 1 150 ? -4.982 7.366 -23.792 1.00 91.12 150 LEU A O 1
ATOM 1147 N N . ALA A 1 151 ? -3.048 6.237 -23.619 1.00 89.81 151 ALA A N 1
ATOM 1148 C CA . ALA A 1 151 ? -3.663 4.916 -23.527 1.00 89.81 151 ALA A CA 1
ATOM 1149 C C . ALA A 1 151 ? -4.534 4.798 -22.271 1.00 89.81 151 ALA A C 1
ATOM 1151 O O . ALA A 1 151 ? -5.688 4.374 -22.363 1.00 89.81 151 ALA A O 1
ATOM 1152 N N . GLY A 1 152 ? -4.003 5.231 -21.122 1.00 87.00 152 GLY A N 1
ATOM 1153 C CA . GLY A 1 152 ? -4.721 5.242 -19.847 1.00 87.00 152 GLY A CA 1
ATOM 1154 C C . GLY A 1 152 ? -5.896 6.220 -19.822 1.00 87.00 152 GLY A C 1
ATOM 1155 O O . GLY A 1 152 ? -6.943 5.914 -19.261 1.00 87.00 152 GLY A O 1
ATOM 1156 N N . PHE A 1 153 ? -5.768 7.382 -20.465 1.00 89.25 153 PHE A N 1
ATOM 1157 C CA . PHE A 1 153 ? -6.874 8.329 -20.602 1.00 89.25 153 PHE A CA 1
ATOM 1158 C C . PHE A 1 153 ? -7.970 7.790 -21.530 1.00 89.25 153 PHE A C 1
ATOM 1160 O O . PHE A 1 153 ? -9.149 7.832 -21.183 1.00 89.25 153 PHE A O 1
ATOM 1167 N N . ALA A 1 154 ? -7.591 7.233 -22.683 1.00 90.25 154 ALA A N 1
ATOM 1168 C CA . ALA A 1 154 ? -8.522 6.634 -23.633 1.00 90.25 154 ALA A CA 1
ATOM 1169 C C . ALA A 1 154 ? -9.283 5.454 -23.010 1.00 90.25 154 ALA A C 1
ATOM 1171 O O . ALA A 1 154 ? -10.475 5.302 -23.251 1.00 90.25 154 ALA A O 1
ATOM 1172 N N . SER A 1 155 ? -8.641 4.663 -22.140 1.00 88.75 155 SER A N 1
ATOM 1173 C CA . SER A 1 155 ? -9.303 3.544 -21.460 1.00 88.75 155 SER A CA 1
ATOM 1174 C C . SER A 1 155 ? -10.390 3.960 -20.461 1.00 88.75 155 SER A C 1
ATOM 1176 O O . SER A 1 155 ? -11.116 3.098 -19.979 1.00 88.75 155 SER A O 1
ATOM 1178 N N . LEU A 1 156 ? -10.527 5.254 -20.139 1.00 90.69 156 LEU A N 1
ATOM 1179 C CA . LEU A 1 156 ? -11.581 5.747 -19.243 1.00 90.69 156 LEU A CA 1
ATOM 1180 C C . LEU A 1 156 ? -12.960 5.821 -19.913 1.00 90.69 156 LEU A C 1
ATOM 1182 O O . LEU A 1 156 ? -13.962 5.956 -19.214 1.00 90.69 156 LEU A O 1
ATOM 1186 N N . ARG A 1 157 ? -13.031 5.781 -21.250 1.00 90.50 157 ARG A N 1
ATOM 1187 C CA . ARG A 1 157 ? -14.290 5.860 -22.003 1.00 90.50 157 ARG A CA 1
ATOM 1188 C C . ARG A 1 157 ? -14.323 4.781 -23.075 1.00 90.50 157 ARG A C 1
ATOM 1190 O O . ARG A 1 157 ? -13.417 4.704 -23.899 1.00 90.50 157 ARG A O 1
ATOM 1197 N N . GLU A 1 158 ? -15.397 3.995 -23.110 1.00 87.00 158 GLU A N 1
ATOM 1198 C CA . GLU A 1 158 ? -15.549 2.903 -24.085 1.00 87.00 158 GLU A CA 1
ATOM 1199 C C . GLU A 1 158 ? -15.497 3.387 -25.543 1.00 87.00 158 GLU A C 1
ATOM 1201 O O . GLU A 1 158 ? -14.986 2.678 -26.410 1.00 87.00 158 GLU A O 1
ATOM 1206 N N . GLU A 1 159 ? -15.928 4.627 -25.792 1.00 92.31 159 GLU A N 1
ATOM 1207 C CA . GLU A 1 159 ? -15.866 5.312 -27.089 1.00 92.31 159 GLU A CA 1
ATOM 1208 C C . GLU A 1 159 ? -14.459 5.294 -27.716 1.00 92.31 159 GLU A C 1
ATOM 1210 O O . GLU A 1 159 ? -14.312 5.120 -28.925 1.00 92.31 159 GLU A O 1
ATOM 1215 N N . TYR A 1 160 ? -13.403 5.381 -26.899 1.00 91.69 160 TYR A N 1
ATOM 1216 C CA . TYR A 1 160 ? -12.015 5.396 -27.369 1.00 91.69 160 TYR A CA 1
ATOM 1217 C C . TYR A 1 160 ? -11.352 4.011 -27.390 1.00 91.69 160 TYR A C 1
ATOM 1219 O O . TYR A 1 160 ? -10.144 3.910 -27.613 1.00 91.69 160 TYR A O 1
ATOM 1227 N N . SER A 1 161 ? -12.124 2.928 -27.246 1.00 88.81 161 SER A N 1
ATOM 1228 C CA . SER A 1 161 ? -11.627 1.543 -27.299 1.00 88.81 161 SER A CA 1
ATOM 1229 C C . SER A 1 161 ? -10.719 1.234 -28.509 1.00 88.81 161 SER A C 1
ATOM 1231 O O . SER A 1 161 ? -9.705 0.545 -28.328 1.00 88.81 161 SER A O 1
ATOM 1233 N N . PRO A 1 162 ? -10.991 1.730 -29.739 1.00 92.50 162 PRO A N 1
ATOM 1234 C CA . PRO A 1 162 ? -10.075 1.541 -30.867 1.00 92.50 162 PRO A CA 1
ATOM 1235 C C . PRO A 1 162 ? -8.711 2.219 -30.658 1.00 92.50 162 PRO A C 1
ATOM 1237 O O . PRO A 1 162 ? -7.675 1.611 -30.935 1.00 92.50 162 PRO A O 1
ATOM 1240 N N . ALA A 1 163 ? -8.698 3.443 -30.119 1.00 91.56 163 ALA A N 1
ATOM 1241 C CA . ALA A 1 163 ? -7.473 4.187 -29.833 1.00 91.56 163 ALA A CA 1
ATOM 1242 C C . ALA A 1 163 ? -6.669 3.523 -28.706 1.00 91.56 163 ALA A C 1
ATOM 1244 O O . ALA A 1 163 ? -5.464 3.327 -28.851 1.00 91.56 163 ALA A O 1
ATOM 1245 N N . THR A 1 164 ? -7.328 3.072 -27.633 1.00 90.69 164 THR A N 1
ATOM 1246 C CA . THR A 1 164 ? -6.680 2.308 -26.554 1.00 90.69 164 THR A CA 1
ATOM 1247 C C . THR A 1 164 ? -5.994 1.054 -27.091 1.00 90.69 164 THR A C 1
ATOM 1249 O O . THR A 1 164 ? -4.846 0.781 -26.745 1.00 90.69 164 THR A O 1
ATOM 1252 N N . ARG A 1 165 ? -6.654 0.302 -27.984 1.00 91.62 165 ARG A N 1
ATOM 1253 C CA . ARG A 1 165 ? -6.059 -0.890 -28.611 1.00 91.62 165 ARG A CA 1
ATOM 1254 C C . ARG A 1 165 ? -4.823 -0.552 -29.442 1.00 91.62 165 ARG A C 1
ATOM 1256 O O . ARG A 1 165 ? -3.836 -1.281 -29.364 1.00 91.62 165 ARG A O 1
ATOM 1263 N N . LEU A 1 166 ? -4.856 0.533 -30.214 1.00 94.50 166 LEU A N 1
ATOM 1264 C CA . LEU A 1 166 ? -3.711 0.981 -31.009 1.00 94.50 166 LEU A CA 1
ATOM 1265 C C . LEU A 1 166 ? -2.530 1.401 -30.122 1.00 94.50 166 LEU A C 1
ATOM 1267 O O . LEU A 1 166 ? -1.412 0.931 -30.327 1.00 94.50 166 LEU A O 1
ATOM 1271 N N . LEU A 1 167 ? -2.784 2.240 -29.115 1.00 92.69 167 LEU A N 1
ATOM 1272 C CA . LEU A 1 167 ? -1.751 2.734 -28.203 1.00 92.69 167 LEU A CA 1
ATOM 1273 C C . LEU A 1 167 ? -1.138 1.588 -27.386 1.00 92.69 167 LEU A C 1
ATOM 1275 O O . LEU A 1 167 ? 0.083 1.500 -27.275 1.00 92.69 167 LEU A O 1
ATOM 1279 N N . ASN A 1 168 ? -1.953 0.640 -26.913 1.00 91.94 168 ASN A N 1
ATOM 1280 C CA . ASN A 1 168 ? -1.454 -0.554 -26.230 1.00 91.94 168 ASN A CA 1
ATOM 1281 C C . ASN A 1 168 ? -0.598 -1.434 -27.149 1.00 91.94 168 ASN A C 1
ATOM 1283 O O . ASN A 1 168 ? 0.435 -1.933 -26.711 1.00 91.94 168 ASN A O 1
ATOM 1287 N N . ARG A 1 169 ? -0.962 -1.599 -28.430 1.00 93.50 169 ARG A N 1
ATOM 1288 C CA . ARG A 1 169 ? -0.106 -2.311 -29.398 1.00 93.50 169 ARG A CA 1
ATOM 1289 C C . ARG A 1 169 ? 1.245 -1.619 -29.569 1.00 93.50 169 ARG A C 1
ATOM 1291 O O . ARG A 1 169 ? 2.259 -2.307 -29.590 1.00 93.50 169 ARG A O 1
ATOM 1298 N N . ALA A 1 170 ? 1.275 -0.288 -29.642 1.00 91.62 170 ALA A N 1
ATOM 1299 C CA . ALA A 1 170 ? 2.525 0.465 -29.721 1.00 91.62 170 ALA A CA 1
ATOM 1300 C C . ALA A 1 170 ? 3.406 0.254 -28.474 1.00 91.62 170 ALA A C 1
ATOM 1302 O O . ALA A 1 170 ? 4.601 -0.008 -28.610 1.00 91.62 170 ALA A O 1
ATOM 1303 N N . LEU A 1 171 ? 2.817 0.283 -27.271 1.00 88.69 171 LEU A N 1
ATOM 1304 C CA . LEU A 1 171 ? 3.527 -0.009 -26.018 1.00 88.69 171 LEU A CA 1
ATOM 1305 C C . LEU A 1 171 ? 4.063 -1.447 -25.976 1.00 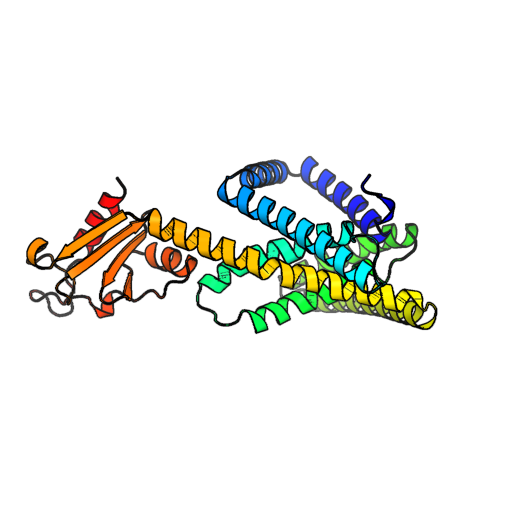88.69 171 LEU A C 1
ATOM 1307 O O . LEU A 1 171 ? 5.197 -1.660 -25.553 1.00 88.69 171 LEU A O 1
ATOM 1311 N N . VAL A 1 172 ? 3.286 -2.426 -26.451 1.00 90.31 172 VAL A N 1
ATOM 1312 C CA . VAL A 1 172 ? 3.720 -3.830 -26.538 1.00 90.31 172 VAL A CA 1
ATOM 1313 C C . VAL A 1 172 ? 4.875 -3.988 -27.525 1.00 90.31 172 VAL A C 1
ATOM 1315 O O . VAL A 1 172 ? 5.860 -4.639 -27.192 1.00 90.31 172 VAL A O 1
ATOM 1318 N N . ILE A 1 173 ? 4.804 -3.371 -28.709 1.00 91.00 173 ILE A N 1
ATOM 1319 C CA . ILE A 1 173 ? 5.905 -3.392 -29.685 1.00 91.00 173 ILE A CA 1
ATOM 1320 C C . ILE A 1 173 ? 7.170 -2.801 -29.061 1.00 91.00 173 ILE A C 1
ATOM 1322 O O 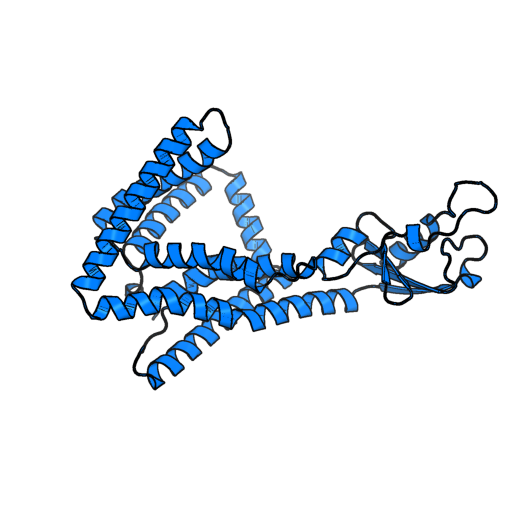. ILE A 1 173 ? 8.237 -3.403 -29.149 1.00 91.00 173 ILE A O 1
ATOM 1326 N N . TRP A 1 174 ? 7.055 -1.659 -28.381 1.00 87.44 174 TRP A N 1
ATOM 1327 C CA . TRP A 1 174 ? 8.188 -1.045 -27.695 1.00 87.44 174 TRP A CA 1
ATOM 1328 C C . TRP A 1 174 ? 8.772 -1.962 -26.609 1.00 87.44 174 TRP A C 1
ATOM 1330 O O . TRP A 1 174 ? 9.988 -2.150 -26.551 1.00 87.44 174 TRP A O 1
ATOM 1340 N N . ALA A 1 175 ? 7.922 -2.600 -25.799 1.00 84.75 175 ALA A N 1
ATOM 1341 C CA . ALA A 1 175 ? 8.357 -3.565 -24.792 1.00 84.75 175 ALA A CA 1
ATOM 1342 C C . ALA A 1 175 ? 9.079 -4.773 -25.417 1.00 84.75 175 ALA A C 1
ATOM 1344 O O . ALA A 1 175 ? 10.110 -5.200 -24.902 1.00 84.75 175 ALA A O 1
ATOM 1345 N N . LEU A 1 176 ? 8.598 -5.285 -26.556 1.00 88.44 176 LEU A N 1
ATOM 1346 C CA . LEU A 1 176 ? 9.254 -6.366 -27.300 1.00 88.44 176 LEU A CA 1
ATOM 1347 C C . LEU A 1 176 ? 10.617 -5.946 -27.865 1.00 88.44 176 LEU A C 1
ATOM 1349 O O . LEU A 1 176 ? 11.549 -6.746 -27.846 1.00 88.44 176 LEU A O 1
ATOM 1353 N N . VAL A 1 177 ? 10.768 -4.697 -28.318 1.00 87.25 177 VAL A N 1
ATOM 1354 C CA . VAL A 1 177 ? 12.066 -4.148 -28.7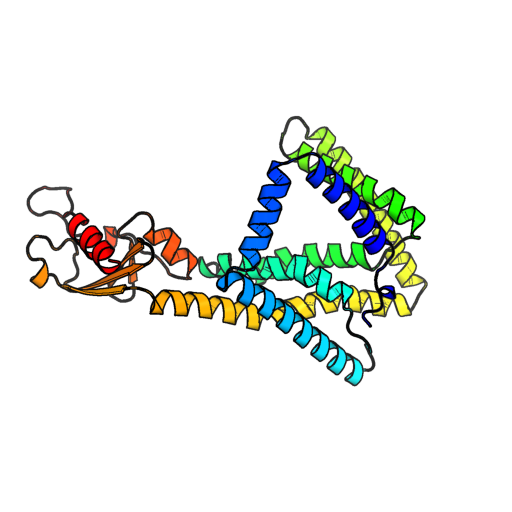52 1.00 87.25 177 VAL A CA 1
ATOM 1355 C C . VAL A 1 177 ? 13.050 -4.058 -27.579 1.00 87.25 177 VAL A C 1
ATOM 1357 O O . VAL A 1 177 ? 14.223 -4.394 -27.729 1.00 87.25 177 VAL A O 1
ATOM 1360 N N . MET A 1 178 ? 12.595 -3.651 -26.390 1.00 84.12 178 MET A N 1
ATOM 1361 C CA . MET A 1 178 ? 13.441 -3.673 -25.185 1.00 84.12 178 MET A CA 1
ATOM 1362 C C . MET A 1 178 ? 13.824 -5.102 -24.787 1.00 84.12 178 MET A C 1
ATOM 1364 O O . MET A 1 178 ? 14.963 -5.370 -24.396 1.00 84.12 178 MET A O 1
ATOM 1368 N N . LEU A 1 179 ? 12.884 -6.039 -24.913 1.00 83.81 179 LEU A N 1
ATOM 1369 C CA . LEU A 1 179 ? 13.115 -7.443 -24.600 1.00 83.81 179 LEU A CA 1
ATOM 1370 C C . LEU A 1 179 ? 14.122 -8.079 -25.566 1.00 83.81 179 LEU A C 1
ATOM 1372 O O . LEU A 1 179 ? 15.040 -8.763 -25.124 1.00 83.81 179 LEU A O 1
ATOM 1376 N N . SER A 1 180 ? 14.015 -7.825 -26.872 1.00 87.12 180 SER A N 1
ATOM 1377 C CA . SER A 1 180 ? 14.966 -8.367 -27.852 1.00 87.12 180 SER A CA 1
ATOM 1378 C C . SER A 1 180 ? 16.384 -7.855 -27.603 1.00 87.12 180 SER A C 1
ATOM 1380 O O . SER A 1 180 ? 17.348 -8.616 -27.677 1.00 87.12 180 SER A O 1
ATOM 1382 N N . ARG A 1 181 ? 16.514 -6.585 -27.211 1.00 83.81 181 ARG A N 1
ATOM 1383 C CA . ARG A 1 181 ? 17.797 -5.981 -26.853 1.00 83.81 181 ARG A CA 1
ATOM 1384 C C . ARG A 1 181 ? 18.371 -6.548 -25.549 1.00 83.81 181 ARG A C 1
ATOM 1386 O O . ARG A 1 181 ? 19.576 -6.777 -25.467 1.00 83.81 181 ARG A O 1
ATOM 1393 N N . THR A 1 182 ? 17.512 -6.840 -24.572 1.00 80.88 182 THR A N 1
ATOM 1394 C CA . THR A 1 182 ? 17.864 -7.574 -23.340 1.00 80.88 182 THR A CA 1
ATOM 1395 C C . THR A 1 182 ? 18.439 -8.948 -23.683 1.00 80.88 182 THR A C 1
ATOM 1397 O O . THR A 1 182 ? 19.540 -9.279 -23.253 1.00 80.88 182 THR A O 1
ATOM 1400 N N . VAL A 1 183 ? 17.739 -9.722 -24.518 1.00 86.12 183 VAL A N 1
ATOM 1401 C CA . VAL A 1 183 ? 18.190 -11.050 -24.963 1.00 86.12 183 VAL A CA 1
ATOM 1402 C C . VAL A 1 183 ? 19.524 -10.958 -25.703 1.00 86.12 183 VAL A C 1
ATOM 1404 O O . VAL A 1 183 ? 20.436 -11.730 -25.427 1.00 86.12 183 VAL A O 1
ATOM 1407 N N . HIS A 1 184 ? 19.676 -9.977 -26.593 1.00 85.94 184 HIS A N 1
ATOM 1408 C CA . HIS A 1 184 ? 20.932 -9.743 -27.301 1.00 85.94 184 HIS A CA 1
ATOM 1409 C C . HIS A 1 184 ? 22.099 -9.439 -26.343 1.00 85.94 184 HIS A C 1
ATOM 1411 O O . HIS A 1 184 ? 23.194 -9.961 -26.533 1.00 85.94 184 HIS A O 1
ATOM 1417 N N . SER A 1 185 ? 21.867 -8.647 -25.290 1.00 83.19 185 SER A N 1
ATOM 1418 C CA . SER A 1 185 ? 22.869 -8.369 -24.249 1.00 83.19 185 SER A CA 1
ATOM 1419 C C . SER A 1 185 ? 23.264 -9.635 -23.478 1.00 83.19 185 SER A C 1
ATOM 1421 O O . SER A 1 185 ? 24.448 -9.907 -23.299 1.00 83.19 185 SER A O 1
ATOM 1423 N N . LEU A 1 186 ? 22.284 -10.463 -23.099 1.00 85.62 186 LEU A N 1
ATOM 1424 C CA . LEU A 1 186 ? 22.516 -11.727 -22.387 1.00 85.62 186 LEU A CA 1
ATOM 1425 C C . LEU A 1 186 ? 23.338 -12.730 -23.202 1.00 85.62 186 LEU A C 1
ATOM 1427 O O . LEU A 1 186 ? 24.180 -13.432 -22.648 1.00 85.62 186 LEU A O 1
ATOM 1431 N N . ILE A 1 187 ? 23.106 -12.800 -24.513 1.00 88.81 187 ILE A N 1
ATOM 1432 C CA . ILE A 1 187 ? 23.846 -13.706 -25.401 1.00 88.81 187 ILE A CA 1
ATOM 1433 C C . ILE A 1 187 ? 25.294 -13.231 -25.578 1.00 88.81 187 ILE A C 1
ATOM 1435 O O . ILE A 1 187 ? 26.212 -14.047 -25.588 1.00 88.81 187 ILE A O 1
ATOM 1439 N N . ASN A 1 188 ? 25.506 -11.920 -25.700 1.00 88.44 188 ASN A N 1
ATOM 1440 C CA . ASN A 1 188 ? 26.796 -11.364 -26.112 1.00 88.44 188 ASN A CA 1
ATOM 1441 C C . ASN A 1 188 ? 27.689 -10.901 -24.956 1.00 88.44 188 ASN A C 1
ATOM 1443 O O . ASN A 1 188 ? 28.813 -10.460 -25.190 1.00 88.44 188 ASN A O 1
ATOM 1447 N N . SER A 1 189 ? 27.216 -10.932 -23.711 1.00 85.44 189 SER A N 1
ATOM 1448 C CA . SER A 1 189 ? 27.970 -10.426 -22.562 1.00 85.44 189 SER A CA 1
ATOM 1449 C C . SER A 1 189 ? 27.769 -11.319 -21.334 1.00 85.44 189 SER A C 1
ATOM 1451 O O . SER A 1 189 ? 26.714 -11.264 -20.709 1.00 85.44 189 SER A O 1
ATOM 1453 N N . PRO A 1 190 ? 28.784 -12.104 -20.918 1.00 78.56 190 PRO A N 1
ATOM 1454 C CA . PRO A 1 190 ? 28.686 -12.969 -19.738 1.00 78.56 190 PRO A CA 1
ATOM 1455 C C . PRO A 1 190 ? 28.293 -12.217 -18.455 1.00 78.56 190 PRO A C 1
ATOM 1457 O O . PRO A 1 190 ? 27.480 -12.708 -17.676 1.00 78.56 190 PRO A O 1
ATOM 1460 N N . GLY A 1 191 ? 28.791 -10.988 -18.272 1.00 76.88 191 GLY A N 1
ATOM 1461 C CA . GLY A 1 191 ? 28.431 -10.131 -17.133 1.00 76.88 191 GLY A CA 1
ATOM 1462 C C . GLY A 1 191 ? 26.963 -9.682 -17.115 1.00 76.88 191 GLY A C 1
ATOM 1463 O O . GLY A 1 191 ? 26.450 -9.314 -16.062 1.00 76.88 191 GLY A O 1
ATOM 1464 N N . ALA A 1 192 ? 26.256 -9.767 -18.247 1.00 78.94 192 ALA A N 1
ATOM 1465 C CA . ALA A 1 192 ? 24.843 -9.411 -18.332 1.00 78.94 192 ALA A CA 1
ATOM 1466 C C . ALA A 1 192 ? 23.944 -10.416 -17.588 1.00 78.94 192 ALA A C 1
ATOM 1468 O O . ALA A 1 192 ? 22.862 -10.066 -17.133 1.00 78.94 192 ALA A O 1
ATOM 1469 N N . TRP A 1 193 ? 24.382 -11.663 -17.397 1.00 79.31 193 TRP A N 1
ATOM 1470 C CA . TRP A 1 193 ? 23.634 -12.622 -16.578 1.00 79.31 193 TRP A CA 1
ATOM 1471 C C . TRP A 1 193 ? 23.655 -12.251 -15.096 1.00 79.31 193 TRP A C 1
ATOM 1473 O O . TRP A 1 193 ? 22.636 -12.372 -14.417 1.00 79.31 193 TRP A O 1
ATOM 1483 N N . ILE A 1 194 ? 24.790 -11.749 -14.607 1.00 76.94 194 ILE A N 1
ATOM 1484 C CA . ILE A 1 194 ? 24.948 -11.315 -13.216 1.00 76.94 194 ILE A CA 1
ATOM 1485 C C . ILE A 1 194 ? 24.061 -10.095 -12.956 1.00 76.94 194 ILE A C 1
ATOM 1487 O O . ILE A 1 194 ? 23.255 -10.116 -12.028 1.00 76.94 194 ILE A O 1
ATOM 1491 N N . SER A 1 195 ? 24.105 -9.088 -13.833 1.00 74.88 195 SER A N 1
ATOM 1492 C CA . SER A 1 195 ? 23.266 -7.891 -13.688 1.00 74.88 195 SER A CA 1
ATOM 1493 C C . SER A 1 195 ? 21.767 -8.180 -13.850 1.00 74.88 195 SER A C 1
ATOM 1495 O O . SER A 1 195 ? 20.935 -7.530 -13.212 1.00 74.88 195 SER A O 1
ATOM 1497 N N . LEU A 1 196 ? 21.387 -9.193 -14.641 1.00 77.25 196 LEU A N 1
ATOM 1498 C CA . LEU A 1 196 ? 20.000 -9.656 -14.710 1.00 77.25 196 LEU A CA 1
ATOM 1499 C C . LEU A 1 196 ? 19.558 -10.219 -13.357 1.00 77.25 196 LEU A C 1
ATOM 1501 O O . LEU A 1 196 ? 18.511 -9.821 -12.843 1.00 77.25 196 LEU A O 1
ATOM 1505 N N . VAL A 1 197 ? 20.365 -11.109 -12.774 1.00 75.69 197 VAL A N 1
ATOM 1506 C CA . VAL A 1 197 ? 20.097 -11.698 -11.458 1.00 75.69 197 VAL A CA 1
ATOM 1507 C C . VAL A 1 197 ? 20.027 -10.609 -10.388 1.00 75.69 197 VAL A C 1
ATOM 1509 O O . VAL A 1 197 ? 19.079 -10.612 -9.610 1.00 75.69 197 VAL A O 1
ATOM 1512 N N . GLU A 1 198 ? 20.932 -9.630 -10.385 1.00 74.75 198 GLU A N 1
ATOM 1513 C CA . GLU A 1 198 ? 20.867 -8.470 -9.483 1.00 74.75 198 GLU A CA 1
ATOM 1514 C C . GLU A 1 198 ? 19.549 -7.701 -9.629 1.00 74.75 198 GLU A C 1
ATOM 1516 O O . GLU A 1 198 ? 18.850 -7.461 -8.643 1.00 74.75 198 GLU A O 1
ATOM 1521 N N . SER A 1 199 ? 19.171 -7.353 -10.863 1.00 74.25 199 SER A N 1
ATOM 1522 C CA . SER A 1 199 ? 17.968 -6.559 -11.153 1.00 74.25 199 SER A CA 1
ATOM 1523 C C . SER A 1 199 ? 16.652 -7.262 -10.786 1.00 74.25 199 SER A C 1
ATOM 1525 O O . SER A 1 199 ? 15.628 -6.600 -10.589 1.00 74.25 199 SER A O 1
ATOM 1527 N N . LEU A 1 200 ? 16.689 -8.594 -10.677 1.00 75.94 200 LEU A N 1
ATOM 1528 C CA . LEU A 1 200 ? 15.571 -9.463 -10.320 1.00 75.94 200 LEU A CA 1
ATOM 1529 C C . LEU A 1 200 ? 15.533 -9.786 -8.827 1.00 75.94 200 LEU A C 1
ATOM 1531 O O . LEU A 1 200 ? 14.527 -9.561 -8.155 1.00 75.94 200 LEU A O 1
ATOM 1535 N N . VAL A 1 201 ? 16.632 -10.330 -8.310 1.00 77.75 201 VAL A N 1
ATOM 1536 C CA . VAL A 1 201 ? 16.726 -10.864 -6.951 1.00 77.75 201 VAL A CA 1
ATOM 1537 C C . VAL A 1 201 ? 16.759 -9.733 -5.937 1.00 77.75 201 VAL A C 1
ATOM 1539 O O . VAL A 1 201 ? 16.158 -9.861 -4.874 1.00 77.75 201 VAL A O 1
ATOM 1542 N N . TYR A 1 202 ? 17.393 -8.602 -6.251 1.00 77.56 202 TYR A N 1
ATOM 1543 C CA . TYR A 1 202 ? 17.561 -7.529 -5.279 1.00 77.56 202 TYR A CA 1
ATOM 1544 C C . TYR A 1 202 ? 16.241 -6.839 -4.886 1.00 77.56 202 TYR A C 1
ATOM 1546 O O . TYR A 1 202 ? 15.965 -6.734 -3.689 1.00 77.56 202 TYR A O 1
ATOM 1554 N N . PRO A 1 203 ? 15.349 -6.437 -5.817 1.00 76.94 203 PRO A N 1
ATOM 1555 C CA . PRO A 1 203 ? 14.026 -5.933 -5.438 1.00 76.94 203 PRO A CA 1
ATOM 1556 C C . PRO A 1 203 ? 13.183 -6.961 -4.666 1.00 76.94 203 PRO A C 1
ATOM 1558 O O . PRO A 1 203 ? 12.438 -6.597 -3.752 1.00 76.94 203 PRO A O 1
ATOM 1561 N N . MET A 1 204 ? 13.298 -8.251 -5.002 1.00 77.69 204 MET A N 1
ATOM 1562 C CA . MET A 1 204 ? 12.620 -9.323 -4.263 1.00 77.69 204 MET A CA 1
ATOM 1563 C C . MET A 1 204 ? 13.168 -9.451 -2.839 1.00 77.69 204 MET A C 1
ATOM 1565 O O . MET A 1 204 ? 12.388 -9.533 -1.892 1.00 77.69 204 MET A O 1
ATOM 1569 N N . TRP A 1 205 ? 14.491 -9.390 -2.679 1.00 80.94 205 TRP A N 1
ATOM 1570 C CA . TRP A 1 205 ? 15.182 -9.393 -1.392 1.00 80.94 205 TRP A CA 1
ATOM 1571 C C . TRP A 1 205 ? 14.746 -8.221 -0.510 1.00 80.94 205 TRP A C 1
ATOM 1573 O O . TRP A 1 205 ? 14.406 -8.427 0.653 1.00 80.94 205 TRP A O 1
ATOM 1583 N N . LEU A 1 206 ? 14.655 -7.011 -1.073 1.00 81.56 206 LEU A N 1
ATOM 1584 C CA . LEU A 1 206 ? 14.106 -5.846 -0.372 1.00 81.56 206 LEU A CA 1
ATOM 1585 C C . LEU A 1 206 ? 12.654 -6.071 0.059 1.00 81.56 206 LEU A C 1
ATOM 1587 O O . LEU A 1 206 ? 12.289 -5.770 1.193 1.00 81.56 206 LEU A O 1
ATOM 1591 N N . SER A 1 207 ? 11.836 -6.645 -0.823 1.00 82.69 207 SER A N 1
ATOM 1592 C CA . SER A 1 207 ? 10.416 -6.880 -0.552 1.00 82.69 207 SER A CA 1
ATOM 1593 C C . SER A 1 207 ? 10.201 -7.892 0.562 1.00 82.69 207 SER A C 1
ATOM 1595 O O . SER A 1 207 ? 9.433 -7.626 1.483 1.00 82.69 207 SER A O 1
ATOM 1597 N N . LEU A 1 208 ? 10.908 -9.021 0.513 1.00 81.38 208 LEU A N 1
ATOM 1598 C CA . LEU A 1 208 ? 10.860 -10.054 1.544 1.00 81.38 208 LEU A CA 1
ATOM 1599 C C . LEU A 1 208 ? 11.462 -9.558 2.861 1.00 81.38 208 LEU A C 1
ATOM 1601 O O . LEU A 1 208 ? 10.851 -9.729 3.916 1.00 81.38 208 LEU A O 1
ATOM 1605 N N . GLY A 1 209 ? 12.616 -8.893 2.799 1.00 83.31 209 GLY A N 1
ATOM 1606 C CA . GLY A 1 209 ? 13.293 -8.336 3.967 1.00 83.31 209 GLY A CA 1
ATOM 1607 C C . GLY A 1 209 ? 12.486 -7.241 4.666 1.00 83.31 209 GLY A C 1
ATOM 1608 O O . GLY A 1 209 ? 12.613 -7.076 5.877 1.00 83.31 209 GLY A O 1
ATOM 1609 N N . ALA A 1 210 ? 11.629 -6.513 3.942 1.00 84.94 210 ALA A N 1
ATOM 1610 C CA . ALA A 1 210 ? 10.771 -5.479 4.514 1.00 84.94 210 ALA A CA 1
ATOM 1611 C C . ALA A 1 210 ? 9.519 -6.039 5.216 1.00 84.94 210 ALA A C 1
ATOM 1613 O O . ALA A 1 210 ? 8.916 -5.334 6.028 1.00 84.94 210 ALA A O 1
ATOM 1614 N N . LEU A 1 211 ? 9.120 -7.294 4.957 1.00 81.19 211 LEU A N 1
ATOM 1615 C CA . LEU A 1 211 ? 7.901 -7.880 5.535 1.00 81.19 211 LEU A CA 1
ATOM 1616 C C . LEU A 1 211 ? 7.874 -7.879 7.073 1.00 81.19 211 LEU A C 1
ATOM 1618 O O . LEU A 1 211 ? 6.839 -7.492 7.624 1.00 81.19 211 LEU A O 1
ATOM 1622 N N . PRO A 1 212 ? 8.955 -8.246 7.797 1.00 84.25 212 PRO A N 1
ATOM 1623 C CA . PRO A 1 212 ? 8.977 -8.161 9.256 1.00 84.25 212 PRO A CA 1
ATOM 1624 C C . PRO A 1 212 ? 8.687 -6.746 9.763 1.00 84.25 212 PRO A C 1
ATOM 1626 O O . PRO A 1 212 ? 7.881 -6.573 10.675 1.00 84.25 212 PRO A O 1
ATOM 1629 N N . TYR A 1 213 ? 9.277 -5.724 9.138 1.00 86.12 213 TYR A N 1
ATOM 1630 C CA . TYR A 1 213 ? 9.030 -4.329 9.499 1.00 86.12 213 TYR A CA 1
ATOM 1631 C C . TYR A 1 213 ? 7.573 -3.923 9.244 1.00 86.12 213 TYR A C 1
ATOM 1633 O O . TYR A 1 213 ? 6.916 -3.384 10.137 1.00 86.12 213 TYR A O 1
ATOM 1641 N N . VAL A 1 214 ? 7.035 -4.239 8.061 1.00 81.31 214 VAL A N 1
ATOM 1642 C CA . VAL A 1 214 ? 5.634 -3.952 7.706 1.00 81.31 214 VAL A CA 1
ATOM 1643 C C . VAL A 1 214 ? 4.676 -4.613 8.701 1.00 81.31 214 VAL A C 1
ATOM 1645 O O . VAL A 1 214 ? 3.722 -3.977 9.158 1.00 81.31 214 VAL A O 1
ATOM 1648 N N . TYR A 1 215 ? 4.957 -5.856 9.100 1.00 78.88 215 TYR A N 1
ATOM 1649 C CA . TYR A 1 215 ? 4.190 -6.567 10.118 1.00 78.88 215 TYR A CA 1
ATOM 1650 C C . TYR A 1 215 ? 4.266 -5.879 11.488 1.00 78.88 215 TYR A C 1
ATOM 1652 O O . TYR A 1 215 ? 3.228 -5.638 12.104 1.00 78.88 215 TYR A O 1
ATOM 1660 N N . LEU A 1 216 ? 5.461 -5.503 11.956 1.00 83.12 216 LEU A N 1
ATOM 1661 C CA . LEU A 1 216 ? 5.637 -4.798 13.233 1.00 83.12 216 LEU A CA 1
ATOM 1662 C C . LEU A 1 216 ? 4.867 -3.474 13.262 1.00 83.12 216 LEU A C 1
ATOM 1664 O O . LEU A 1 216 ? 4.157 -3.183 14.225 1.00 83.12 216 LEU A O 1
ATOM 1668 N N . VAL A 1 217 ? 4.939 -2.702 12.180 1.00 81.25 217 VAL A N 1
ATOM 1669 C CA . VAL A 1 217 ? 4.213 -1.436 12.032 1.00 81.25 217 VAL A CA 1
ATOM 1670 C C . VAL A 1 217 ? 2.699 -1.662 11.955 1.00 81.25 217 VAL A C 1
ATOM 1672 O O . VAL A 1 217 ? 1.927 -0.829 12.437 1.00 81.25 217 VAL A O 1
ATOM 1675 N N . ALA A 1 218 ? 2.232 -2.779 11.390 1.00 76.31 218 ALA A N 1
ATOM 1676 C CA . ALA A 1 218 ? 0.820 -3.164 11.425 1.00 76.31 218 ALA A CA 1
ATOM 1677 C C . ALA A 1 218 ? 0.342 -3.503 12.847 1.00 76.31 218 ALA A C 1
ATOM 1679 O O . ALA A 1 218 ? -0.726 -3.049 13.267 1.00 76.31 218 ALA A O 1
ATOM 1680 N N . GLN A 1 219 ? 1.147 -4.244 13.612 1.00 79.44 219 GLN A N 1
ATOM 1681 C CA . GLN A 1 219 ? 0.823 -4.590 14.998 1.00 79.44 219 GLN A CA 1
ATOM 1682 C C . GLN A 1 219 ? 0.860 -3.373 15.924 1.00 79.44 219 GLN A C 1
ATOM 1684 O O . GLN A 1 219 ? -0.035 -3.216 16.755 1.00 79.44 219 GLN A O 1
ATOM 1689 N N . TYR A 1 220 ? 1.839 -2.481 15.758 1.00 83.38 220 TYR A N 1
ATOM 1690 C CA . TYR A 1 220 ? 1.956 -1.260 16.554 1.00 83.38 220 TYR A CA 1
ATOM 1691 C C . TYR A 1 220 ? 0.687 -0.404 16.482 1.00 83.38 220 TYR A C 1
ATOM 1693 O O . TYR A 1 220 ? 0.157 0.004 17.515 1.00 83.38 220 TYR A O 1
ATOM 1701 N N . ASP A 1 221 ? 0.142 -0.194 15.282 1.00 79.81 221 ASP A N 1
ATOM 1702 C CA . ASP A 1 221 ? -1.082 0.590 15.101 1.00 79.81 221 ASP A CA 1
AT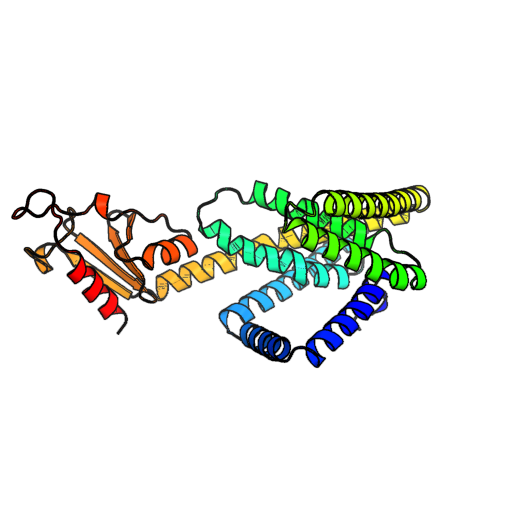OM 1703 C C . ASP A 1 221 ? -2.295 -0.062 15.766 1.00 79.81 221 ASP A C 1
ATOM 1705 O O . ASP A 1 221 ? -3.118 0.628 16.371 1.00 79.81 221 ASP A O 1
ATOM 1709 N N . LYS A 1 222 ? -2.389 -1.394 15.707 1.00 82.62 222 LYS A N 1
ATOM 1710 C CA . LYS A 1 222 ? -3.446 -2.153 16.381 1.00 82.62 222 LYS A CA 1
ATOM 1711 C C . LYS A 1 222 ? -3.328 -2.059 17.902 1.00 82.62 222 LYS A C 1
ATOM 1713 O O . LYS A 1 222 ? -4.330 -1.828 18.576 1.00 82.62 222 LYS A O 1
ATOM 1718 N N . ILE A 1 223 ? -2.120 -2.189 18.447 1.00 86.19 223 ILE A N 1
ATOM 1719 C CA . ILE A 1 223 ? -1.855 -2.041 19.885 1.00 86.19 223 ILE A CA 1
ATOM 1720 C C . ILE A 1 223 ? -2.182 -0.616 20.325 1.00 86.19 223 ILE A C 1
ATOM 1722 O O . ILE A 1 223 ? -2.938 -0.421 21.275 1.00 86.19 223 ILE A O 1
ATOM 1726 N N . ARG A 1 224 ? -1.700 0.390 19.591 1.00 86.06 224 ARG A N 1
ATOM 1727 C CA . ARG A 1 224 ? -2.016 1.795 19.846 1.00 86.06 224 ARG A CA 1
ATOM 1728 C C . ARG A 1 224 ? -3.520 2.039 19.787 1.00 86.06 224 ARG A C 1
ATOM 1730 O O . ARG A 1 224 ? -4.013 2.804 20.615 1.00 86.06 224 ARG A O 1
ATOM 1737 N N . PHE A 1 225 ? -4.247 1.388 18.868 1.00 87.31 225 PHE A N 1
ATOM 1738 C CA . PHE A 1 225 ? -5.712 1.420 18.779 1.00 87.31 225 PHE A CA 1
ATOM 1739 C C . PHE A 1 225 ? -6.400 0.855 20.037 1.00 87.31 225 PHE A C 1
ATOM 1741 O O . PHE A 1 225 ? -7.307 1.480 20.589 1.00 87.31 225 PHE A O 1
ATOM 1748 N N . ILE A 1 226 ? -5.938 -0.295 20.528 1.00 87.25 226 ILE A N 1
ATOM 1749 C CA . ILE A 1 226 ? -6.454 -0.919 21.754 1.00 87.25 226 ILE A CA 1
ATOM 1750 C C . ILE A 1 226 ? -6.166 -0.050 22.979 1.00 87.25 226 ILE A C 1
ATOM 1752 O O . ILE A 1 226 ? -7.055 0.145 23.799 1.00 87.25 226 ILE A O 1
ATOM 1756 N N . LEU A 1 227 ? -4.941 0.462 23.114 1.00 90.00 227 LEU A N 1
ATOM 1757 C CA . LEU A 1 227 ? -4.511 1.197 24.306 1.00 90.00 227 LEU A CA 1
ATOM 1758 C C . LEU A 1 227 ? -5.188 2.562 24.439 1.00 90.00 227 LEU A C 1
ATOM 1760 O O . LEU A 1 227 ? -5.481 2.998 25.543 1.00 90.00 227 LEU A O 1
ATOM 1764 N N . GLY A 1 228 ? -5.453 3.236 23.320 1.00 90.44 228 GLY A N 1
ATOM 1765 C CA . GLY A 1 228 ? -6.114 4.545 23.337 1.00 90.44 228 GLY A CA 1
ATOM 1766 C C . GLY A 1 228 ? -7.641 4.492 23.274 1.00 90.44 228 GLY A C 1
ATOM 1767 O O . GLY A 1 228 ? -8.256 5.546 23.157 1.00 90.44 228 GLY A O 1
ATOM 1768 N N . ARG A 1 229 ? -8.270 3.307 23.288 1.00 93.44 229 ARG A N 1
ATOM 1769 C CA . ARG A 1 229 ? -9.736 3.228 23.389 1.00 93.44 229 ARG A CA 1
ATOM 1770 C C . ARG A 1 229 ? -10.163 3.502 24.827 1.00 93.44 229 ARG A C 1
ATOM 1772 O O . ARG A 1 229 ? -9.514 3.053 25.771 1.00 93.44 229 ARG A O 1
ATOM 1779 N N . LYS A 1 230 ? -11.292 4.171 24.990 1.00 96.12 230 LYS A N 1
ATOM 1780 C CA . LYS A 1 230 ? -11.960 4.304 26.282 1.00 96.12 230 LYS A CA 1
ATOM 1781 C C . LYS A 1 230 ? -12.958 3.164 26.413 1.00 96.12 230 LYS A C 1
ATOM 1783 O O . LYS A 1 230 ? -13.533 2.726 25.415 1.00 96.12 230 LYS A O 1
ATOM 1788 N N . SER A 1 231 ? -13.118 2.624 27.616 1.00 95.88 231 SER A N 1
ATOM 1789 C CA . SER A 1 231 ? -14.044 1.514 27.826 1.00 95.88 231 SER A CA 1
ATOM 1790 C C . SER A 1 231 ? -14.619 1.484 29.229 1.00 95.88 231 SER A C 1
ATOM 1792 O O . SER A 1 231 ? -13.889 1.749 30.183 1.00 95.88 231 SER A O 1
ATOM 1794 N N . LYS A 1 232 ? -15.876 1.059 29.338 1.00 96.38 232 LYS A N 1
ATOM 1795 C CA . LYS A 1 232 ? -16.607 0.863 30.590 1.00 96.38 232 LYS A CA 1
ATOM 1796 C C . LYS A 1 232 ? -17.322 -0.491 30.546 1.00 96.38 232 LYS A C 1
ATOM 1798 O O . LYS A 1 232 ? -17.867 -0.866 29.510 1.00 96.38 232 LYS A O 1
ATOM 1803 N N . ASN A 1 233 ? -17.295 -1.242 31.644 1.00 97.12 233 ASN A N 1
ATOM 1804 C CA . ASN A 1 233 ? -18.144 -2.428 31.775 1.00 97.12 233 ASN A CA 1
ATOM 1805 C C . ASN A 1 233 ? -19.571 -1.962 32.083 1.00 97.12 233 ASN A C 1
ATOM 1807 O O . ASN A 1 233 ? -19.738 -1.073 32.911 1.00 97.12 233 ASN A O 1
ATOM 1811 N N . ILE A 1 234 ? -20.556 -2.532 31.398 1.00 96.75 234 ILE A N 1
ATOM 1812 C CA . ILE A 1 234 ? -21.978 -2.207 31.536 1.00 96.75 234 ILE A CA 1
ATOM 1813 C C . ILE A 1 234 ? -22.765 -3.498 31.756 1.00 96.75 234 ILE A C 1
ATOM 1815 O O . ILE A 1 234 ? -22.413 -4.542 31.189 1.00 96.75 234 ILE A O 1
ATOM 1819 N N . THR A 1 235 ? -23.820 -3.434 32.563 1.00 96.69 235 THR A N 1
ATOM 1820 C CA . THR A 1 235 ? -24.660 -4.599 32.864 1.00 96.69 235 THR A CA 1
ATOM 1821 C C . THR A 1 235 ? -26.145 -4.291 32.736 1.00 96.69 235 THR A C 1
ATOM 1823 O O . THR A 1 235 ? -26.562 -3.130 32.760 1.00 96.69 235 THR A O 1
ATOM 1826 N N . ALA A 1 236 ? -26.948 -5.343 32.594 1.00 94.81 236 ALA A N 1
ATOM 1827 C CA . ALA A 1 236 ? -28.397 -5.235 32.538 1.00 94.81 236 ALA A CA 1
ATOM 1828 C C . ALA A 1 236 ? -28.972 -4.587 33.805 1.00 94.81 236 ALA A C 1
ATOM 1830 O O . ALA A 1 236 ? -29.897 -3.783 33.702 1.00 94.81 236 ALA A O 1
ATOM 1831 N N . GLU A 1 237 ? -28.391 -4.855 34.979 1.00 94.81 237 GLU A N 1
ATOM 1832 C CA . GLU A 1 237 ? -28.842 -4.273 36.246 1.00 94.81 237 GLU A CA 1
ATOM 1833 C C . GLU A 1 237 ? -28.657 -2.749 36.287 1.00 94.81 237 GLU A C 1
ATOM 1835 O O . GLU A 1 237 ? -29.540 -2.040 36.761 1.00 94.81 237 GLU A O 1
ATOM 1840 N N . GLU A 1 238 ? -27.547 -2.224 35.750 1.00 93.50 238 GLU A N 1
ATOM 1841 C CA . GLU A 1 238 ? -27.283 -0.775 35.716 1.00 93.50 238 GLU A CA 1
ATOM 1842 C C . GLU A 1 238 ? -28.271 -0.011 34.818 1.00 93.50 238 GLU A C 1
ATOM 1844 O O . GLU A 1 238 ? -28.591 1.153 35.073 1.00 93.50 238 GLU A O 1
ATOM 1849 N N . TYR A 1 239 ? -28.740 -0.647 33.742 1.00 92.69 239 TYR A N 1
ATOM 1850 C CA . TYR A 1 239 ? -29.606 -0.018 32.742 1.00 92.69 239 TYR A CA 1
ATOM 1851 C C . TYR A 1 239 ? -31.097 -0.303 32.956 1.00 92.69 239 TYR A C 1
ATOM 1853 O O . TYR A 1 239 ? -31.927 0.444 32.423 1.00 92.69 239 TYR A O 1
ATOM 1861 N N . GLY A 1 240 ? -31.436 -1.350 33.714 1.00 92.81 240 GLY A N 1
ATOM 1862 C CA . GLY A 1 240 ? -32.806 -1.801 33.944 1.00 92.81 240 GLY A CA 1
ATOM 1863 C C . GLY A 1 240 ? -33.554 -2.020 32.628 1.00 92.81 240 GLY A C 1
ATOM 1864 O O . GLY A 1 240 ? -33.049 -2.638 31.686 1.00 92.81 240 GLY A O 1
ATOM 1865 N N . ASP A 1 241 ? -34.741 -1.429 32.515 1.00 90.00 241 ASP A N 1
ATOM 1866 C CA . ASP A 1 241 ? -35.596 -1.563 31.329 1.00 90.00 241 ASP A CA 1
ATOM 1867 C C . ASP A 1 241 ? -34.968 -0.985 30.055 1.00 90.00 241 ASP A C 1
ATOM 1869 O O . ASP A 1 241 ? -35.297 -1.411 28.946 1.00 90.00 241 ASP A O 1
ATOM 1873 N N . ARG A 1 242 ? -33.997 -0.072 30.191 1.00 91.88 242 ARG A N 1
ATOM 1874 C CA . ARG A 1 242 ? -33.286 0.538 29.058 1.00 91.88 242 ARG A CA 1
ATOM 1875 C C . ARG A 1 242 ? -32.193 -0.359 28.475 1.00 91.88 242 ARG A C 1
ATOM 1877 O O . ARG A 1 242 ? -31.564 0.049 27.501 1.00 91.88 242 ARG A O 1
ATOM 1884 N N . TRP A 1 243 ? -31.941 -1.537 29.050 1.00 95.81 243 TRP A N 1
ATOM 1885 C CA . TRP A 1 243 ? -30.928 -2.474 28.565 1.00 95.81 243 TRP A CA 1
ATOM 1886 C C . TRP A 1 243 ? -31.314 -3.063 27.199 1.00 95.81 243 TRP A C 1
ATOM 1888 O O . TRP A 1 243 ? -32.302 -3.791 27.107 1.00 95.81 243 TRP A O 1
ATOM 1898 N N . PRO A 1 244 ? -30.562 -2.799 26.115 1.00 95.81 244 PRO A N 1
ATOM 1899 C CA . PRO A 1 244 ? -30.993 -3.206 24.783 1.00 95.81 244 PRO A CA 1
ATOM 1900 C C . PRO A 1 244 ? -30.432 -4.558 24.334 1.00 95.81 244 PRO A C 1
ATOM 1902 O O . PRO A 1 244 ? -30.688 -4.963 23.203 1.00 95.81 244 PRO A O 1
ATOM 1905 N N . LEU A 1 245 ? -29.643 -5.250 25.161 1.00 96.50 245 LEU A N 1
ATOM 1906 C CA . LEU A 1 245 ? -28.931 -6.465 24.758 1.00 96.50 245 LEU A CA 1
ATOM 1907 C C . LEU A 1 245 ? -29.566 -7.721 25.371 1.00 96.50 245 LEU A C 1
ATOM 1909 O O . LEU A 1 245 ? -30.186 -7.669 26.428 1.00 96.50 245 LEU A O 1
ATOM 1913 N N . THR A 1 246 ? -29.403 -8.867 24.712 1.00 95.56 246 THR A N 1
ATOM 1914 C CA . THR A 1 246 ? -29.837 -10.180 25.230 1.00 95.56 246 THR A CA 1
ATOM 1915 C C . THR A 1 246 ? -28.852 -10.797 26.223 1.00 95.56 246 THR A C 1
ATOM 1917 O O . THR A 1 246 ? -29.188 -11.763 26.896 1.00 95.56 246 THR A O 1
ATOM 1920 N N . VAL A 1 247 ? -27.633 -10.261 26.309 1.00 95.81 247 VAL A N 1
ATOM 1921 C CA . VAL A 1 247 ? -26.592 -10.686 27.257 1.00 95.81 247 VAL A CA 1
ATOM 1922 C C . VAL A 1 247 ? -26.656 -9.853 28.534 1.00 95.81 247 VAL A C 1
ATOM 1924 O O . VAL A 1 247 ? -26.956 -8.669 28.453 1.00 95.81 247 VAL A O 1
ATOM 1927 N N . ASP A 1 248 ? -26.291 -10.417 29.685 1.00 95.69 248 ASP A N 1
ATOM 1928 C CA . ASP A 1 248 ? -26.381 -9.704 30.977 1.00 95.69 248 ASP A CA 1
ATOM 1929 C C . ASP A 1 248 ? -25.297 -8.635 31.165 1.00 95.69 248 ASP A C 1
ATOM 1931 O O . ASP A 1 248 ? -25.445 -7.691 31.936 1.00 95.69 248 ASP A O 1
ATOM 1935 N N . LYS A 1 249 ? -24.169 -8.787 30.465 1.00 96.06 249 LYS A N 1
ATOM 1936 C CA . LYS A 1 249 ? -22.999 -7.917 30.602 1.00 96.06 249 LYS A CA 1
ATOM 1937 C C . LYS A 1 249 ? -22.271 -7.728 29.284 1.00 96.06 249 LYS A C 1
ATOM 1939 O O . LYS A 1 249 ? -22.137 -8.653 28.477 1.00 96.06 249 LYS A O 1
ATOM 1944 N N . ALA A 1 250 ? -21.748 -6.525 29.095 1.00 96.69 250 ALA A N 1
ATOM 1945 C CA . ALA A 1 250 ? -20.935 -6.166 27.946 1.00 96.69 250 ALA A CA 1
ATOM 1946 C C . ALA A 1 250 ? -19.876 -5.128 28.329 1.00 96.69 250 ALA A C 1
ATOM 1948 O O . ALA A 1 250 ? -19.951 -4.470 29.365 1.00 96.69 250 ALA A O 1
ATOM 1949 N N . LYS A 1 251 ? -18.871 -4.966 27.472 1.00 97.00 251 LYS A N 1
ATOM 1950 C CA . LYS A 1 251 ? -17.890 -3.889 27.594 1.00 97.00 251 LYS A CA 1
ATOM 1951 C C . LYS A 1 251 ? -18.143 -2.841 26.523 1.00 97.00 251 LYS A C 1
ATOM 1953 O O . LYS A 1 251 ? -17.873 -3.087 25.348 1.00 97.00 251 LYS A O 1
ATOM 1958 N N . LEU A 1 252 ? -18.643 -1.679 26.926 1.00 97.12 252 LEU A N 1
ATOM 1959 C CA . LEU A 1 252 ? -18.840 -0.532 26.050 1.00 97.12 252 LEU A CA 1
ATOM 1960 C C . LEU A 1 252 ? -17.488 0.100 25.737 1.00 97.12 252 LEU A C 1
ATOM 1962 O O . LEU A 1 252 ? -16.709 0.380 26.648 1.00 97.12 252 LEU A O 1
ATOM 1966 N N . CYS A 1 253 ? -17.192 0.297 24.457 1.00 96.69 253 CYS A N 1
ATOM 1967 C CA . CYS A 1 253 ? -15.927 0.846 23.991 1.00 96.69 253 CYS A CA 1
ATOM 1968 C C . CYS A 1 253 ? -16.156 2.023 23.041 1.00 96.69 253 CYS A C 1
ATOM 1970 O O . CYS A 1 253 ? -17.086 2.007 22.231 1.00 96.69 253 CYS A O 1
ATOM 1972 N N . CYS A 1 254 ? -15.264 3.009 23.113 1.00 95.69 254 CYS A N 1
ATOM 1973 C CA . CYS A 1 254 ? -15.270 4.167 22.232 1.00 95.69 254 CYS A CA 1
ATOM 1974 C C . CYS A 1 254 ? -13.858 4.575 21.812 1.00 95.69 254 CYS A C 1
ATOM 1976 O O . CYS A 1 254 ? -12.906 4.509 22.602 1.00 95.69 254 CYS A O 1
ATOM 1978 N N . ARG A 1 255 ? -13.725 4.994 20.550 1.00 93.50 255 ARG A N 1
ATOM 1979 C CA . ARG A 1 255 ? -12.523 5.641 20.022 1.00 93.50 255 ARG A CA 1
ATOM 1980 C C . ARG A 1 255 ? -12.821 6.419 18.746 1.00 93.50 255 ARG A C 1
ATOM 1982 O O . ARG A 1 255 ? -13.312 5.824 17.795 1.00 93.50 255 ARG A O 1
ATOM 1989 N N . HIS A 1 256 ? -12.426 7.689 18.673 1.00 90.88 256 HIS A N 1
ATOM 1990 C CA . HIS A 1 256 ? -12.651 8.552 17.506 1.00 90.88 256 HIS A CA 1
ATOM 1991 C C . HIS A 1 256 ? -14.119 8.532 17.062 1.00 90.88 256 HIS A C 1
ATOM 1993 O O . HIS A 1 256 ? -14.425 8.357 15.882 1.00 90.88 256 HIS A O 1
ATOM 1999 N N . SER A 1 257 ? -15.024 8.609 18.038 1.00 92.88 257 SER A N 1
ATOM 2000 C CA . SER A 1 257 ? -16.476 8.537 17.875 1.00 92.88 257 SER A CA 1
ATOM 2001 C C . SER A 1 257 ? -17.014 7.230 17.278 1.00 92.88 257 SER A C 1
ATOM 2003 O O . SER A 1 257 ? -18.210 7.118 17.016 1.00 92.88 257 SER A O 1
ATOM 2005 N N . ALA A 1 258 ? -16.180 6.205 17.082 1.00 94.94 258 ALA A N 1
ATOM 2006 C CA . ALA A 1 258 ? -16.636 4.846 16.825 1.00 94.94 258 ALA A CA 1
ATOM 2007 C C . ALA A 1 258 ? -17.050 4.193 18.145 1.00 94.94 258 ALA A C 1
ATOM 2009 O O . ALA A 1 258 ? -16.225 4.069 19.049 1.00 94.94 258 ALA A O 1
ATOM 2010 N N . VAL A 1 259 ? -18.302 3.736 18.231 1.00 96.81 259 VAL A N 1
ATOM 2011 C CA . VAL A 1 259 ? -18.861 3.106 19.436 1.00 96.81 259 VAL A CA 1
ATOM 2012 C C . VAL A 1 259 ? -19.224 1.653 19.145 1.00 96.81 259 VAL A C 1
ATOM 2014 O O . VAL A 1 259 ? -19.890 1.356 18.150 1.00 96.81 259 VAL A O 1
ATOM 2017 N N . TRP A 1 260 ? -18.779 0.740 20.005 1.00 96.75 260 TRP A N 1
ATOM 2018 C CA . TRP A 1 260 ? -19.056 -0.694 19.898 1.00 96.75 260 TRP A CA 1
ATOM 2019 C C . TRP A 1 260 ? -19.159 -1.341 21.279 1.00 96.75 260 TRP A C 1
ATOM 2021 O O . TRP A 1 260 ? -18.691 -0.785 22.274 1.00 96.75 260 TRP A O 1
ATOM 2031 N N . VAL A 1 261 ? -19.735 -2.540 21.339 1.00 97.12 261 VAL A N 1
ATOM 2032 C CA . VAL A 1 261 ? -19.737 -3.372 22.552 1.00 97.12 261 VAL A CA 1
ATOM 2033 C C . VAL A 1 261 ? -18.959 -4.660 22.330 1.00 97.12 261 VAL A C 1
ATOM 2035 O O . VAL A 1 261 ? -19.008 -5.257 21.254 1.00 97.12 261 VAL A O 1
ATOM 2038 N N . GLU A 1 262 ? -18.223 -5.095 23.351 1.00 96.19 262 GLU A N 1
ATOM 2039 C CA . GLU A 1 262 ? -17.545 -6.390 23.367 1.00 96.19 262 GLU A CA 1
ATOM 2040 C C . GLU A 1 262 ? -18.275 -7.349 24.314 1.00 96.19 262 GLU A C 1
ATOM 2042 O O . GLU A 1 262 ? -18.441 -7.055 25.499 1.00 96.19 262 GLU A O 1
ATOM 2047 N N . SER A 1 263 ? -18.699 -8.505 23.800 1.00 95.06 263 SER A N 1
ATOM 2048 C CA . SER A 1 263 ? -19.285 -9.589 24.597 1.00 95.06 263 SER A CA 1
ATOM 2049 C C . SER A 1 263 ? -18.878 -10.939 24.013 1.00 95.06 263 SER A C 1
ATOM 2051 O O . SER A 1 263 ? -18.797 -11.093 22.794 1.00 95.06 263 SER A O 1
ATOM 2053 N N . SER A 1 264 ? -18.535 -11.906 24.868 1.00 89.44 264 SER A N 1
ATOM 2054 C CA . SER A 1 264 ? -18.076 -13.247 24.458 1.00 89.44 264 SER A CA 1
ATOM 2055 C C . SER A 1 264 ? -16.979 -13.235 23.377 1.00 89.44 264 SER A C 1
ATOM 2057 O O . SER A 1 264 ? -17.001 -14.023 22.437 1.00 89.44 264 SER A O 1
ATOM 2059 N N . ARG A 1 265 ? -16.011 -12.309 23.496 1.00 86.69 265 ARG A N 1
ATOM 2060 C CA . ARG A 1 265 ? -14.911 -12.047 22.532 1.00 86.69 265 ARG A CA 1
ATOM 2061 C C . ARG A 1 265 ? -15.343 -11.528 21.148 1.00 86.69 265 ARG A C 1
ATOM 2063 O O . ARG A 1 265 ? -14.475 -11.273 20.310 1.00 86.69 265 ARG A O 1
ATOM 2070 N N . LYS A 1 266 ? -16.637 -11.312 20.913 1.00 93.50 266 LYS A N 1
ATOM 2071 C CA . LYS A 1 266 ? -17.182 -10.676 19.707 1.00 93.50 266 LYS A CA 1
ATOM 2072 C C . LYS A 1 266 ? -17.290 -9.163 19.900 1.00 93.50 266 LYS A C 1
ATOM 2074 O O . LYS A 1 266 ? -17.427 -8.690 21.028 1.00 93.50 266 LYS A O 1
ATOM 2079 N N . LYS A 1 267 ? -17.192 -8.411 18.802 1.00 94.94 267 LYS A N 1
ATOM 2080 C CA . LYS A 1 267 ? -17.325 -6.946 18.773 1.00 94.94 267 LYS A CA 1
ATOM 2081 C C . LYS A 1 267 ? -18.536 -6.577 17.930 1.00 94.94 267 LYS A C 1
ATOM 2083 O O . LYS A 1 267 ? -18.522 -6.852 16.735 1.00 94.94 267 LYS A O 1
ATOM 2088 N N . TYR A 1 268 ? -19.538 -5.958 18.538 1.00 96.44 268 TYR A N 1
ATOM 2089 C CA . TYR A 1 268 ? -20.783 -5.585 17.872 1.00 96.44 268 TYR A CA 1
ATOM 2090 C C . TYR A 1 268 ? -20.813 -4.086 17.613 1.00 96.44 268 TYR A C 1
ATOM 2092 O O . TYR A 1 268 ? -20.569 -3.290 18.528 1.00 96.44 268 TYR A O 1
ATOM 2100 N N . ARG A 1 269 ? -21.088 -3.699 16.367 1.00 94.94 269 ARG A N 1
ATOM 2101 C CA . ARG A 1 269 ? -21.167 -2.284 15.987 1.00 94.94 269 ARG A CA 1
ATOM 2102 C C . ARG A 1 269 ? -22.383 -1.615 16.626 1.00 94.94 269 ARG A C 1
ATOM 2104 O O . ARG A 1 269 ? -23.471 -2.173 16.585 1.00 94.94 269 ARG A O 1
ATOM 2111 N N . LEU A 1 270 ? -22.213 -0.407 17.171 1.00 94.88 270 LEU A N 1
ATOM 2112 C CA . LEU A 1 270 ? -23.340 0.406 17.656 1.00 94.88 270 LEU A CA 1
ATOM 2113 C C . LEU A 1 270 ? -23.625 1.623 16.769 1.00 94.88 270 LEU A C 1
ATOM 2115 O O . LEU A 1 270 ? -24.733 2.144 16.790 1.00 94.88 270 LEU A O 1
ATOM 2119 N N . ASN A 1 271 ? -22.657 2.079 15.967 1.00 94.44 271 ASN A N 1
ATOM 2120 C CA . ASN A 1 271 ? -22.852 3.203 15.047 1.00 94.44 271 ASN A CA 1
ATOM 2121 C C . ASN A 1 271 ? -22.162 3.006 13.688 1.00 94.44 271 ASN A C 1
ATOM 2123 O O . ASN A 1 271 ? -21.345 2.099 13.510 1.00 94.44 271 ASN A O 1
ATOM 2127 N N . GLY A 1 272 ? -22.468 3.881 12.724 1.00 89.94 272 GLY A N 1
ATOM 2128 C CA . GLY A 1 272 ? -21.941 3.791 11.355 1.00 89.94 272 GLY A CA 1
ATOM 2129 C C . GLY A 1 272 ? -20.410 3.857 11.255 1.00 89.94 272 GLY A C 1
ATOM 2130 O O . GLY A 1 272 ? -19.827 3.232 10.375 1.00 89.94 272 GLY A O 1
ATOM 2131 N N . LEU A 1 273 ? -19.744 4.546 12.189 1.00 91.50 273 LEU A N 1
ATOM 2132 C CA . LEU A 1 273 ? -18.282 4.695 12.197 1.00 91.50 273 LEU A CA 1
ATOM 2133 C C . LEU A 1 273 ? -17.550 3.449 12.709 1.00 91.50 273 LEU A C 1
ATOM 2135 O O . LEU A 1 273 ? -16.401 3.200 12.334 1.00 91.50 273 LEU A O 1
ATOM 2139 N N . SER A 1 274 ? -18.197 2.658 13.566 1.00 92.44 274 SER A N 1
ATOM 2140 C CA . SER A 1 274 ? -17.549 1.536 14.247 1.00 92.44 274 SER A CA 1
ATOM 2141 C C . SER A 1 274 ? -17.150 0.389 13.327 1.00 92.44 274 SER A C 1
ATOM 2143 O O . SER A 1 274 ? -16.067 -0.161 13.516 1.00 92.44 274 SER A O 1
ATOM 2145 N N . LYS A 1 275 ? -17.935 0.090 12.285 1.00 89.31 275 LYS A N 1
ATOM 2146 C CA . LYS A 1 275 ? -17.611 -0.977 11.327 1.00 89.31 275 LYS A CA 1
ATOM 2147 C C . LYS A 1 275 ? -16.287 -0.712 10.610 1.00 89.31 275 LYS A C 1
ATOM 2149 O O . LYS A 1 275 ? -15.322 -1.440 10.819 1.00 89.31 275 LYS A O 1
ATOM 2154 N N . GLY A 1 276 ? -16.207 0.394 9.866 1.00 84.94 276 GLY A N 1
ATOM 2155 C CA . GLY A 1 276 ? -14.997 0.749 9.119 1.00 84.94 276 GLY A CA 1
ATOM 2156 C C . GLY A 1 276 ? -13.783 0.987 10.022 1.00 84.94 276 GLY A C 1
ATOM 2157 O O . GLY A 1 276 ? -12.657 0.663 9.646 1.00 84.94 276 GLY A O 1
ATOM 2158 N N . THR A 1 277 ? -14.000 1.500 11.238 1.00 88.75 277 THR A N 1
ATOM 2159 C CA . THR A 1 277 ? -12.920 1.681 12.217 1.00 88.75 277 THR A CA 1
ATOM 2160 C C . THR A 1 277 ? -12.366 0.342 12.692 1.00 88.75 277 THR A C 1
ATOM 2162 O O . THR A 1 277 ? -11.157 0.147 12.661 1.00 88.75 277 THR A O 1
ATOM 2165 N N . LEU A 1 278 ? -13.216 -0.596 13.112 1.00 89.06 278 LEU A N 1
ATOM 2166 C CA . LEU A 1 278 ? -12.780 -1.900 13.612 1.00 89.06 278 LEU A CA 1
ATOM 2167 C C . LEU A 1 278 ? -12.171 -2.772 12.503 1.00 89.06 278 LEU A C 1
ATOM 2169 O O . LEU A 1 278 ? -11.110 -3.366 12.712 1.00 89.06 278 LEU A O 1
ATOM 2173 N N . GLU A 1 279 ? -12.781 -2.794 11.317 1.00 85.88 279 GLU A N 1
ATOM 2174 C CA . GLU A 1 279 ? -12.271 -3.532 10.155 1.00 85.88 279 GLU A CA 1
ATOM 2175 C C . GLU A 1 279 ? -10.901 -3.008 9.711 1.00 85.88 279 GLU A C 1
ATOM 2177 O O . GLU A 1 279 ? -10.010 -3.797 9.420 1.00 85.88 279 GLU A O 1
ATOM 2182 N N . ARG A 1 280 ? -10.655 -1.689 9.760 1.00 80.94 280 ARG A N 1
ATOM 2183 C CA . ARG A 1 280 ? -9.323 -1.117 9.479 1.00 80.94 280 ARG A CA 1
ATOM 2184 C C . ARG A 1 280 ? -8.216 -1.702 10.368 1.00 80.94 280 ARG A C 1
ATOM 2186 O O . ARG A 1 280 ? -7.057 -1.686 9.957 1.00 80.94 280 ARG A O 1
ATOM 2193 N N . TYR A 1 281 ? -8.537 -2.209 11.559 1.00 81.19 281 TYR A N 1
ATOM 2194 C CA . TYR A 1 281 ? -7.566 -2.728 12.531 1.00 81.19 281 TYR A CA 1
ATOM 2195 C C . TYR A 1 281 ? -7.560 -4.259 12.685 1.00 81.19 281 TYR A C 1
ATOM 2197 O O . TYR A 1 281 ? -6.982 -4.768 13.653 1.00 81.19 281 TYR A O 1
ATOM 2205 N N . GLY A 1 282 ? -8.142 -5.038 11.764 1.00 78.62 282 GLY A N 1
ATOM 2206 C CA . GLY A 1 282 ? -8.028 -6.501 11.864 1.00 78.62 282 GLY A CA 1
ATOM 2207 C C . GLY A 1 282 ? -9.101 -7.154 12.707 1.00 78.62 282 GLY A C 1
ATOM 2208 O O . GLY A 1 282 ? -8.850 -8.247 13.216 1.00 78.62 282 GLY A O 1
ATOM 2209 N N . TYR A 1 283 ? -10.231 -6.490 12.948 1.00 85.31 283 TYR A N 1
ATOM 2210 C CA . TYR A 1 283 ? -11.304 -7.053 13.758 1.00 85.31 283 TYR A CA 1
ATOM 2211 C C . TYR A 1 283 ? -12.480 -7.497 12.903 1.00 85.31 283 TYR A C 1
ATOM 2213 O O . TYR A 1 283 ? -12.995 -6.734 12.094 1.00 85.31 283 TYR A O 1
ATOM 2221 N N . THR A 1 284 ? -12.956 -8.711 13.172 1.00 88.44 284 THR A N 1
ATOM 2222 C CA . THR A 1 284 ? -14.283 -9.151 12.748 1.00 88.44 284 THR A CA 1
ATOM 2223 C C . THR A 1 284 ? -15.333 -8.352 13.512 1.00 88.44 284 THR A C 1
ATOM 2225 O O . THR A 1 284 ? -15.330 -8.342 14.749 1.00 88.44 284 THR A O 1
ATOM 2228 N N . VAL A 1 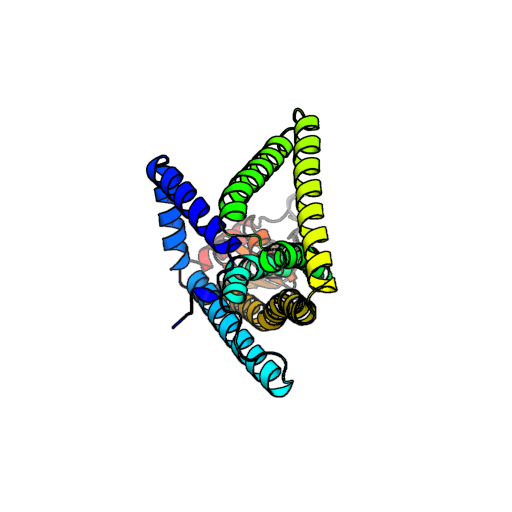285 ? -16.205 -7.679 12.767 1.00 90.50 285 VAL A N 1
ATOM 2229 C CA . VAL A 1 285 ? -17.322 -6.897 13.297 1.00 90.50 285 VAL A CA 1
ATOM 2230 C C . VAL A 1 285 ? -18.596 -7.705 13.130 1.00 90.50 285 VAL A C 1
ATOM 2232 O O . VAL A 1 285 ? -18.855 -8.239 12.056 1.00 90.50 285 VAL A O 1
ATOM 2235 N N . TYR A 1 286 ? -19.367 -7.796 14.204 1.00 93.06 286 TYR A N 1
ATOM 2236 C CA . TYR A 1 286 ? -20.663 -8.453 14.234 1.00 93.06 286 TYR A CA 1
ATOM 2237 C C . TYR A 1 286 ? -21.769 -7.403 14.192 1.00 93.06 286 TYR A C 1
ATOM 2239 O O . TYR A 1 286 ? -21.618 -6.279 14.689 1.00 93.06 286 TYR A O 1
ATOM 2247 N N . GLU A 1 287 ? -22.871 -7.792 13.573 1.00 92.94 287 GLU A N 1
ATOM 2248 C CA . GLU A 1 287 ? -24.093 -7.009 13.491 1.00 92.94 287 GLU A CA 1
ATOM 2249 C C . GLU A 1 287 ? -24.816 -7.083 14.844 1.00 92.94 287 GLU A C 1
ATOM 2251 O O . GLU A 1 287 ? -24.789 -8.114 15.519 1.00 92.94 287 GLU A O 1
ATOM 2256 N N . LEU A 1 288 ? -25.387 -5.968 15.305 1.00 92.62 288 LEU A N 1
ATOM 2257 C CA . LEU A 1 288 ? -25.968 -5.893 16.651 1.00 92.62 288 LEU A CA 1
ATOM 2258 C C . LEU A 1 288 ? -27.194 -6.801 16.792 1.00 92.62 288 LEU A C 1
ATOM 2260 O O . LEU A 1 288 ? -27.497 -7.266 17.887 1.00 92.62 288 LEU A O 1
ATOM 2264 N N . GLU A 1 289 ? -27.859 -7.064 15.673 1.00 91.69 289 GLU A N 1
ATOM 2265 C CA . GLU A 1 289 ? -29.032 -7.909 15.493 1.00 91.69 289 GLU A CA 1
ATOM 2266 C C . GLU A 1 289 ? -28.876 -9.291 16.146 1.00 91.69 289 GLU A C 1
ATOM 2268 O O . GLU A 1 289 ? -29.860 -9.819 16.662 1.00 91.69 289 GLU A O 1
ATOM 2273 N N . ASP A 1 290 ? -27.650 -9.824 16.210 1.00 90.06 290 ASP A N 1
ATOM 2274 C CA . ASP A 1 290 ? -27.316 -11.097 16.864 1.00 90.06 290 ASP A CA 1
ATOM 2275 C C . ASP A 1 290 ? -27.620 -11.104 18.373 1.00 90.06 290 ASP A C 1
ATOM 2277 O O . ASP A 1 290 ? -27.868 -12.156 18.964 1.00 90.06 290 ASP A O 1
ATOM 2281 N N . ILE A 1 291 ? -27.554 -9.936 19.019 1.00 94.88 291 ILE A N 1
ATOM 2282 C CA . ILE A 1 291 ? -27.712 -9.773 20.471 1.00 94.88 291 ILE A CA 1
ATOM 2283 C C . ILE A 1 291 ? -28.709 -8.668 20.842 1.00 94.88 291 ILE A C 1
ATOM 2285 O O . ILE A 1 291 ? -28.751 -8.240 21.996 1.00 94.88 291 ILE A O 1
ATOM 2289 N N . TRP A 1 292 ? -29.500 -8.177 19.886 1.00 95.62 292 TRP A N 1
ATOM 2290 C CA . TRP A 1 292 ? -30.435 -7.078 20.113 1.00 95.62 292 TRP A CA 1
ATOM 2291 C C . TRP A 1 292 ? -31.728 -7.593 20.751 1.00 95.62 292 TRP A C 1
ATOM 2293 O O . TRP A 1 292 ? -32.438 -8.419 20.176 1.00 95.62 292 TRP A O 1
ATOM 2303 N N . ARG A 1 293 ? -32.058 -7.097 21.945 1.00 94.88 293 ARG A N 1
ATOM 2304 C CA . ARG A 1 293 ? -33.284 -7.450 22.666 1.00 94.88 293 ARG A CA 1
ATOM 2305 C C . ARG A 1 293 ? -34.517 -6.875 21.961 1.00 94.88 293 ARG A C 1
ATOM 2307 O O . ARG A 1 293 ? -34.566 -5.686 21.630 1.00 94.88 293 ARG A O 1
ATOM 2314 N N . SER A 1 294 ? -35.528 -7.715 21.757 1.00 93.62 294 SER A N 1
ATOM 2315 C CA . SER A 1 294 ? -36.855 -7.274 21.308 1.00 93.62 294 SER A CA 1
ATOM 2316 C C . SER A 1 294 ? -37.538 -6.425 22.381 1.00 93.62 294 SER A C 1
ATOM 2318 O O . SER A 1 294 ? -37.297 -6.614 23.574 1.00 93.62 294 SER A O 1
ATOM 2320 N N . ASN A 1 295 ? -38.360 -5.468 21.958 1.00 91.25 295 ASN A N 1
ATOM 2321 C CA . ASN A 1 295 ? -39.151 -4.648 22.863 1.00 91.25 295 ASN A CA 1
ATOM 2322 C C . ASN A 1 295 ? -40.403 -5.439 23.300 1.00 91.25 295 ASN A C 1
ATOM 2324 O O . ASN A 1 295 ? -41.173 -5.835 22.428 1.00 91.25 295 ASN A O 1
ATOM 2328 N N . PRO A 1 296 ? -40.613 -5.690 24.607 1.00 85.69 296 PRO A N 1
ATOM 2329 C CA . PRO A 1 296 ? -41.789 -6.422 25.078 1.00 85.69 296 PRO A CA 1
ATOM 2330 C C . PRO A 1 296 ? -43.100 -5.636 24.922 1.00 85.69 296 PRO A C 1
ATOM 2332 O O . PRO A 1 296 ? -44.159 -6.250 24.872 1.00 85.69 296 PRO A O 1
ATOM 2335 N N . GLU A 1 297 ? -43.046 -4.303 24.836 1.00 88.50 297 GLU A N 1
ATOM 2336 C CA . GLU A 1 297 ? -44.238 -3.449 24.724 1.00 88.50 297 GLU A CA 1
ATOM 2337 C C . GLU A 1 297 ? -44.755 -3.328 23.285 1.00 88.50 297 GLU A C 1
ATOM 2339 O O . GLU A 1 297 ? -45.942 -3.096 23.070 1.00 88.50 297 GLU A O 1
ATOM 2344 N N . PHE A 1 298 ? -43.874 -3.484 22.291 1.00 87.69 298 PHE A N 1
ATOM 2345 C CA . PHE A 1 298 ? -44.203 -3.280 20.880 1.00 87.69 298 PHE A CA 1
ATOM 2346 C C . PHE A 1 298 ? -43.642 -4.416 20.025 1.00 87.69 298 PHE A C 1
ATOM 2348 O O . PHE A 1 298 ? -42.433 -4.505 19.790 1.00 87.69 298 PHE A O 1
ATOM 2355 N N . GLU A 1 299 ? -44.533 -5.270 19.524 1.00 88.62 299 GLU A N 1
ATOM 2356 C CA . GLU A 1 299 ? -44.171 -6.403 18.675 1.00 88.62 299 GLU A CA 1
ATOM 2357 C C . GLU A 1 299 ? -43.437 -5.946 17.403 1.00 88.62 299 GLU A C 1
ATOM 2359 O O . GLU A 1 299 ? -43.802 -4.961 16.762 1.00 88.62 299 GLU A O 1
ATOM 2364 N N . GLY A 1 300 ? -42.355 -6.645 17.054 1.00 88.38 300 GLY A N 1
ATOM 2365 C CA . GLY A 1 300 ? -41.497 -6.303 15.915 1.00 88.38 300 GLY A CA 1
ATOM 2366 C C . GLY A 1 300 ? -40.496 -5.168 16.172 1.00 88.38 300 GLY A C 1
ATOM 2367 O O . GLY A 1 300 ? -39.568 -4.995 15.381 1.00 88.38 300 GLY A O 1
ATOM 2368 N N . PHE A 1 301 ? -40.606 -4.435 17.285 1.00 90.62 301 PHE A N 1
ATOM 2369 C CA . PHE A 1 301 ? -39.646 -3.393 17.647 1.00 90.62 301 PHE A CA 1
ATOM 2370 C C . PHE A 1 301 ? -38.511 -3.940 18.513 1.00 90.62 301 PHE A C 1
ATOM 2372 O O . PHE A 1 301 ? -38.620 -4.957 19.200 1.00 90.62 301 PHE A O 1
ATOM 2379 N N . ARG A 1 302 ? -37.384 -3.231 18.493 1.00 92.75 302 ARG A N 1
ATOM 2380 C CA . ARG A 1 302 ? -36.225 -3.511 19.341 1.00 92.75 302 ARG A CA 1
ATOM 2381 C C . ARG A 1 302 ? -36.063 -2.422 20.394 1.00 92.75 302 ARG A C 1
ATOM 2383 O O . ARG A 1 302 ? -36.450 -1.274 20.174 1.00 92.75 302 ARG A O 1
ATOM 2390 N N . VAL A 1 303 ? -35.475 -2.769 21.536 1.00 94.75 303 VAL A N 1
ATOM 2391 C CA . VAL A 1 303 ? -35.178 -1.787 22.591 1.00 94.75 303 VAL A CA 1
ATOM 2392 C C . VAL A 1 303 ? -34.144 -0.785 22.076 1.00 94.75 303 VAL A C 1
ATOM 2394 O O . VAL A 1 303 ? -33.154 -1.170 21.459 1.00 94.75 303 VAL A O 1
ATOM 2397 N N . SER A 1 304 ? -34.359 0.510 22.305 1.00 94.25 304 SER A N 1
ATOM 2398 C CA . SER A 1 304 ? -33.490 1.554 21.751 1.00 94.25 304 SER A CA 1
ATOM 2399 C C . SER A 1 304 ? -32.039 1.424 22.223 1.00 94.25 304 SER A C 1
ATOM 2401 O O . SER A 1 304 ? -31.760 1.368 23.417 1.00 94.25 304 SER A O 1
ATOM 2403 N N . ILE A 1 305 ? -31.101 1.465 21.275 1.00 95.50 305 ILE A N 1
ATOM 2404 C CA . ILE A 1 305 ? -29.648 1.443 21.529 1.00 95.50 305 ILE A CA 1
ATOM 2405 C C . ILE A 1 305 ? -29.064 2.850 21.723 1.00 95.50 305 ILE A C 1
ATOM 2407 O O . ILE A 1 305 ? -27.887 3.006 22.045 1.00 95.50 305 ILE A O 1
ATOM 2411 N N . GLY A 1 306 ? -29.888 3.889 21.548 1.00 95.31 306 GLY A N 1
ATOM 2412 C CA . GLY A 1 306 ? -29.493 5.290 21.685 1.00 95.31 306 GLY A CA 1
ATOM 2413 C C . GLY A 1 306 ? -28.841 5.648 23.030 1.00 95.31 306 GLY A C 1
ATOM 2414 O O . GLY A 1 306 ? -27.900 6.442 23.022 1.00 95.31 306 GLY A O 1
ATOM 2415 N N . PRO A 1 307 ? -29.278 5.096 24.182 1.00 95.31 307 PRO A N 1
ATOM 2416 C CA . PRO A 1 307 ? -28.571 5.266 25.452 1.00 95.31 307 PRO A CA 1
ATOM 2417 C C . PRO A 1 307 ? -27.122 4.761 25.397 1.00 95.31 307 PRO A C 1
ATOM 2419 O O . PRO A 1 307 ? -26.217 5.522 25.710 1.00 95.31 307 PRO A O 1
ATOM 2422 N N . LEU A 1 308 ? -26.877 3.547 24.883 1.00 96.12 308 LEU A N 1
ATOM 2423 C CA . LEU A 1 308 ? -25.518 2.994 24.781 1.00 96.12 308 LEU A CA 1
ATOM 2424 C C . LEU A 1 308 ? -24.618 3.793 23.834 1.00 96.12 308 LEU A C 1
ATOM 2426 O O . LEU A 1 308 ? -23.429 3.952 24.102 1.00 96.12 308 LEU A O 1
ATOM 2430 N N . ILE A 1 309 ? -25.168 4.301 22.726 1.00 96.12 309 ILE A N 1
ATOM 2431 C CA . ILE A 1 309 ? -24.408 5.156 21.803 1.00 96.12 309 ILE A CA 1
ATOM 2432 C C . ILE A 1 309 ? -23.997 6.454 22.504 1.00 96.12 309 ILE A C 1
ATOM 2434 O O . ILE A 1 309 ? -22.836 6.843 22.405 1.00 96.12 309 ILE A O 1
ATOM 2438 N N . ARG A 1 310 ? -24.925 7.110 23.215 1.00 95.75 310 ARG A N 1
ATOM 2439 C CA . ARG A 1 310 ? -24.643 8.348 23.959 1.00 95.75 310 ARG A CA 1
ATOM 2440 C C . ARG A 1 310 ? -23.601 8.121 25.044 1.00 95.75 310 ARG A C 1
ATOM 2442 O O . ARG A 1 310 ? -22.573 8.788 25.019 1.00 95.75 310 ARG A O 1
ATOM 2449 N N . ASP A 1 311 ? -23.808 7.117 25.888 1.00 95.81 311 ASP A N 1
ATOM 2450 C CA . ASP A 1 311 ? -22.878 6.780 26.965 1.00 95.81 311 ASP A CA 1
ATOM 2451 C C . ASP A 1 311 ? -21.490 6.430 26.414 1.00 95.81 311 ASP A C 1
ATOM 2453 O O . ASP A 1 311 ? -20.473 6.789 26.999 1.00 95.81 311 ASP A O 1
ATOM 2457 N N . GLY A 1 312 ? -21.431 5.761 25.258 1.00 95.38 312 GLY A N 1
ATOM 2458 C CA . GLY A 1 312 ? -20.181 5.438 24.580 1.00 95.38 312 GLY A CA 1
ATOM 2459 C C . GLY A 1 312 ? -19.458 6.680 24.065 1.00 95.38 312 GLY A C 1
ATOM 2460 O O . GLY A 1 312 ? -18.251 6.799 24.251 1.00 95.38 312 GLY A O 1
ATOM 2461 N N . LEU A 1 313 ? -20.175 7.622 23.448 1.00 95.81 313 LEU A N 1
ATOM 2462 C CA . LEU A 1 313 ? -19.601 8.900 23.012 1.00 95.81 313 LEU A CA 1
ATOM 2463 C C . LEU A 1 313 ? -19.135 9.753 24.198 1.00 95.81 313 LEU A C 1
ATOM 2465 O O . LEU A 1 313 ? -18.108 10.420 24.098 1.00 95.81 313 LEU A O 1
ATOM 2469 N N . ASP A 1 314 ? -19.833 9.686 25.331 1.00 95.94 314 ASP A N 1
ATOM 2470 C CA . ASP A 1 314 ? -19.452 10.392 26.555 1.00 95.94 314 ASP A CA 1
ATOM 2471 C C . ASP A 1 314 ? -18.162 9.844 27.187 1.00 95.94 314 ASP A C 1
ATOM 2473 O O . ASP A 1 314 ? -17.502 10.569 27.924 1.00 95.94 314 ASP A O 1
ATOM 2477 N N . LEU A 1 315 ? -17.725 8.623 26.843 1.00 93.38 315 LEU A N 1
ATOM 2478 C CA . LEU A 1 315 ? -16.408 8.111 27.256 1.00 93.38 315 LEU A CA 1
ATOM 2479 C C . LEU A 1 315 ? -15.228 8.878 26.632 1.00 93.38 315 LEU A C 1
ATOM 2481 O O . LEU A 1 315 ? -14.098 8.709 27.094 1.00 93.38 315 LEU A O 1
ATOM 2485 N N . GLU A 1 316 ? -15.452 9.624 25.546 1.00 85.81 316 GLU A N 1
ATOM 2486 C CA . GLU A 1 316 ? -14.410 10.358 24.811 1.00 85.81 316 GLU A CA 1
ATOM 2487 C C . GLU A 1 316 ? -14.283 11.833 25.237 1.00 85.81 316 GLU A C 1
ATOM 2489 O O . GLU A 1 316 ? -13.302 12.478 24.863 1.00 85.81 316 GLU A O 1
ATOM 2494 N N . LYS A 1 317 ? -15.238 12.346 26.025 1.00 81.44 317 LYS A N 1
ATOM 2495 C CA . LYS A 1 317 ? -15.190 13.685 26.635 1.00 81.44 317 LYS A CA 1
ATOM 2496 C C . LYS A 1 317 ? -14.257 13.706 27.846 1.00 81.44 317 LYS A C 1
ATOM 2498 O O . LYS A 1 317 ? -13.587 14.746 28.021 1.00 81.44 317 LYS A O 1
#

Sequence (317 aa):
MVDLYDLNTRHQAAFFWGSIALLIVVLKFPDVRRSISNLLLAFFKPSIFLSVVGLLLTTVAISAGGVYVGKCLGAFETPPVVTSAIWSCTSGIFLMVAKIRQSQGERIVGQKLAETLAPAAILSILLNFSVMGIWWEIGTFPLVTAVGFLAGFASLREEYSPATRLLNRALVIWALVMLSRTVHSLINSPGAWISLVESLVYPMWLSLGALPYVYLVAQYDKIRFILGRKSKNITAEEYGDRWPLTVDKAKLCCRHSAVWVESSRKKYRLNGLSKGTLERYGYTVYELEDIWRSNPEFEGFRVSIGPLIRDGLDLEK

Radius of gyration: 27.11 Å; chains: 1; bounding box: 76×42×67 Å

Secondary structure (DSSP, 8-state):
---GGG--HHHHHHHHHHHHHHHHHHHH-HHHHHHHHHHHHHHTSHHHHHHHHHHHHHHHHHHHHHHHHHHHTTS-SS--HHHHHHHIIIIIHHHHHHHHHHTTT---HHHHHHHHHHHHHHHHHHHHHS---HHHHHHHHHHHHHHHHHHHHHTTSGGGHHHHHHHHHHHHHHHHHHHHHHHHHHHH-THHHHHHHHHHHHHHHHHHHHHHHHHHHHHHHHHHHHHT-EEEEEEHHHHGGG--BSSSEEEEEEETTEEEEEETTEEEE-SHHHHHHHHHTT-PEEPGGGSBPBPSSSTT-B---HHHHHHHHHTT-